Protein AF-A0AAW2AYD4-F1 (afdb_monomer_lite)

Secondary structure (DSSP, 8-state):
--TTGGGTTTTGGG--GGGEETTEEHHHHHHHHH-SSS-HHHHHHHHHHHHHTTHHHHHTTS-HHHHHHHHHHHHHHHHH---HHHHHHHHHHHHHHHHHS--HHHHHHHHHHHHHHHH-TTSPP--HHHHHHHHHHHHH-THHHHHHHHH-HHHHHHHHHHHHHS-HHHHHHHHHHHHHHHT-HHHHHHS-HHHHHHHHHHHHHHHHT--SHHHHHHTTT-----------

Structure (mmCIF, N/CA/C/O backbone):
data_AF-A0AAW2AYD4-F1
#
_entry.id   AF-A0AAW2AYD4-F1
#
loop_
_atom_site.group_PDB
_atom_site.id
_atom_site.type_symbol
_atom_site.label_atom_id
_atom_site.label_alt_id
_atom_site.label_comp_id
_atom_site.label_asym_id
_atom_site.label_entity_id
_atom_site.label_seq_id
_atom_site.pdbx_PDB_ins_code
_atom_site.Cartn_x
_atom_site.Cartn_y
_atom_site.Cartn_z
_atom_site.occupancy
_atom_site.B_iso_or_equiv
_atom_site.auth_seq_id
_atom_site.auth_comp_id
_atom_site.auth_asym_id
_atom_site.auth_atom_id
_atom_site.pdbx_PDB_model_num
ATOM 1 N N . MET A 1 1 ? 9.678 -14.940 -32.501 1.00 33.72 1 MET A N 1
ATOM 2 C CA . MET A 1 1 ? 8.843 -13.844 -31.973 1.00 33.72 1 MET A CA 1
ATOM 3 C C . MET A 1 1 ? 8.466 -14.230 -30.563 1.00 33.72 1 MET A C 1
ATOM 5 O O . MET A 1 1 ? 7.785 -15.235 -30.379 1.00 33.72 1 MET A O 1
ATOM 9 N N . SER A 1 2 ? 9.053 -13.563 -29.577 1.00 37.16 2 SER A N 1
ATOM 10 C CA . SER A 1 2 ? 8.813 -13.903 -28.176 1.00 37.16 2 SER A CA 1
ATOM 11 C C . SER A 1 2 ? 7.593 -13.120 -27.688 1.00 37.16 2 SER A C 1
ATOM 13 O O . SER A 1 2 ? 7.353 -12.009 -28.144 1.00 37.16 2 SER A O 1
ATOM 15 N N . SER A 1 3 ? 6.812 -13.673 -26.758 1.00 43.56 3 SER A N 1
ATOM 16 C CA . SER A 1 3 ? 5.633 -13.016 -26.154 1.00 43.56 3 SER A CA 1
ATOM 17 C C . SER A 1 3 ? 5.902 -11.602 -25.592 1.00 43.56 3 SER A C 1
ATOM 19 O O . SER A 1 3 ? 4.954 -10.891 -25.265 1.00 43.56 3 SER A O 1
ATOM 21 N N . SER A 1 4 ? 7.170 -11.223 -25.439 1.00 44.56 4 SER A N 1
ATOM 22 C CA . SER A 1 4 ? 7.662 -9.929 -24.964 1.00 44.56 4 SER A CA 1
ATOM 23 C C . SER A 1 4 ? 7.509 -8.807 -26.002 1.00 44.56 4 SER A C 1
ATOM 25 O O . SER A 1 4 ? 7.235 -7.674 -25.614 1.00 44.56 4 SER A O 1
ATOM 27 N N . ASP A 1 5 ? 7.617 -9.128 -27.297 1.00 45.91 5 ASP A N 1
ATOM 28 C CA . ASP A 1 5 ? 7.677 -8.135 -28.386 1.00 45.91 5 ASP A CA 1
ATOM 29 C C . ASP A 1 5 ? 6.333 -7.385 -28.535 1.00 45.91 5 ASP A C 1
ATOM 31 O O . ASP A 1 5 ? 6.279 -6.174 -28.726 1.00 45.91 5 ASP A O 1
ATOM 35 N N . VAL A 1 6 ? 5.219 -8.074 -28.269 1.00 49.78 6 VAL A N 1
ATOM 36 C CA . VAL A 1 6 ? 3.842 -7.568 -28.452 1.00 49.78 6 VAL A CA 1
ATOM 37 C C . VAL A 1 6 ? 3.45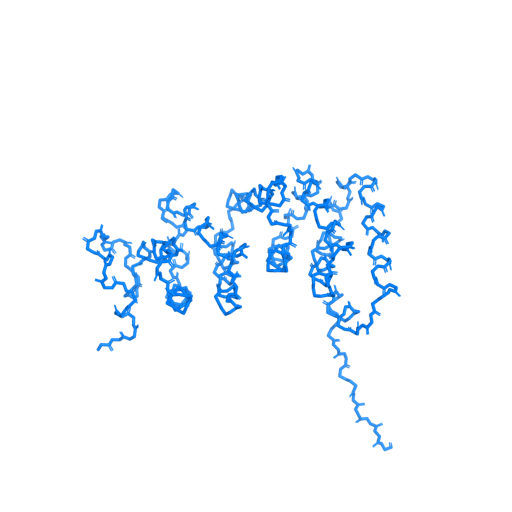0 -6.469 -27.446 1.00 49.78 6 VAL A C 1
ATOM 39 O O . VAL A 1 6 ? 2.443 -5.776 -27.616 1.00 49.78 6 VAL A O 1
ATOM 42 N N . ILE A 1 7 ? 4.207 -6.289 -26.360 1.00 53.88 7 ILE A N 1
ATOM 43 C CA . ILE A 1 7 ? 3.789 -5.399 -25.268 1.00 53.88 7 ILE A CA 1
ATOM 44 C C . ILE A 1 7 ? 4.140 -3.929 -25.572 1.00 53.88 7 ILE A C 1
ATOM 46 O O . ILE A 1 7 ? 3.354 -3.055 -25.209 1.00 53.88 7 ILE A O 1
ATOM 50 N N . CYS A 1 8 ? 5.229 -3.630 -26.293 1.00 52.06 8 CYS A N 1
ATOM 51 C CA . CYS A 1 8 ? 5.760 -2.256 -26.406 1.00 52.06 8 CYS A CA 1
ATOM 52 C C . CYS A 1 8 ? 5.940 -1.708 -27.839 1.00 52.06 8 CYS A C 1
ATOM 54 O O . CYS A 1 8 ? 6.474 -0.612 -27.989 1.00 52.06 8 CYS A O 1
ATOM 56 N N . GLU A 1 9 ? 5.476 -2.402 -28.882 1.00 51.94 9 GLU A N 1
ATOM 57 C CA . GLU A 1 9 ? 5.770 -2.053 -30.290 1.00 51.94 9 GLU A CA 1
ATOM 58 C C . GLU A 1 9 ? 5.312 -0.651 -30.756 1.00 51.94 9 GLU A C 1
ATOM 60 O O . GLU A 1 9 ? 5.867 -0.146 -31.720 1.00 51.94 9 GLU A O 1
ATOM 65 N N . MET A 1 10 ? 4.357 0.019 -30.089 1.00 48.88 10 MET A N 1
ATOM 66 C CA . MET A 1 10 ? 3.875 1.357 -30.509 1.00 48.88 10 MET A CA 1
ATOM 67 C C . MET A 1 10 ? 4.379 2.542 -29.665 1.00 48.88 10 MET A C 1
ATOM 69 O O . MET A 1 10 ? 3.960 3.671 -29.904 1.00 48.88 10 MET A O 1
ATOM 73 N N . ILE A 1 11 ? 5.209 2.310 -28.642 1.00 56.94 11 ILE A N 1
ATOM 74 C CA . ILE A 1 11 ? 5.661 3.367 -27.705 1.00 56.94 11 ILE A CA 1
ATOM 75 C C . ILE A 1 11 ? 7.195 3.516 -27.719 1.00 56.94 11 ILE A C 1
ATOM 77 O O . ILE A 1 11 ? 7.742 4.532 -27.294 1.00 56.94 11 ILE A O 1
ATOM 81 N N . HIS A 1 12 ? 7.906 2.520 -28.248 1.00 66.88 12 HIS A N 1
ATOM 82 C CA . HIS A 1 12 ? 9.350 2.401 -28.083 1.00 66.88 12 HIS A CA 1
ATOM 83 C C . HIS A 1 12 ? 10.185 3.423 -28.876 1.00 66.88 12 HIS A C 1
ATOM 85 O O . HIS A 1 12 ? 11.325 3.684 -28.498 1.00 66.88 12 HIS A O 1
ATOM 91 N N . ASP A 1 13 ? 9.624 4.062 -29.906 1.00 59.78 13 ASP A N 1
ATOM 92 C CA . ASP A 1 13 ? 10.373 4.920 -30.842 1.00 59.78 13 ASP A CA 1
ATOM 93 C C . ASP A 1 13 ? 11.048 6.144 -30.186 1.00 59.78 13 ASP A C 1
ATOM 95 O O . ASP A 1 13 ? 11.981 6.717 -30.747 1.00 59.78 13 ASP A O 1
ATOM 99 N N . GLY A 1 14 ? 10.615 6.542 -28.983 1.00 65.12 14 GLY A N 1
ATOM 100 C CA . GLY A 1 14 ? 11.187 7.665 -28.229 1.00 65.12 14 GLY A CA 1
ATOM 101 C C . GLY A 1 14 ? 12.117 7.279 -27.072 1.00 65.12 14 GLY A C 1
ATOM 102 O O . GLY A 1 14 ? 12.682 8.161 -26.415 1.00 65.12 14 GLY A O 1
ATOM 103 N N . HIS A 1 15 ? 12.270 5.990 -26.757 1.00 74.25 15 HIS A N 1
ATOM 104 C CA . HIS A 1 15 ? 12.967 5.545 -25.547 1.00 74.25 15 HIS A CA 1
ATOM 105 C C . HIS A 1 15 ? 14.306 4.886 -25.888 1.00 74.25 15 HIS A C 1
ATOM 107 O O . HIS A 1 15 ? 14.360 3.801 -26.446 1.00 74.25 15 HIS A O 1
ATOM 113 N N . GLY A 1 16 ? 15.414 5.526 -25.503 1.00 67.69 16 GLY A N 1
ATOM 114 C CA . GLY A 1 16 ? 16.757 4.985 -25.747 1.00 67.69 16 GLY A CA 1
ATOM 115 C C . GLY A 1 16 ? 17.079 3.661 -25.016 1.00 67.69 16 GLY A C 1
ATOM 116 O O . GLY A 1 16 ? 16.416 3.301 -24.040 1.00 67.69 16 GLY A O 1
ATOM 117 N N . PRO A 1 17 ? 18.179 2.981 -25.391 1.00 71.94 17 PRO A N 1
ATOM 118 C CA . PRO A 1 17 ? 18.546 1.641 -24.901 1.00 71.94 17 PRO A CA 1
ATOM 119 C C . PRO A 1 17 ? 18.817 1.564 -23.391 1.00 71.94 17 PRO A C 1
ATOM 121 O O . PRO A 1 17 ? 18.765 0.491 -22.797 1.00 71.94 17 PRO A O 1
ATOM 124 N N . ARG A 1 18 ? 19.045 2.706 -22.723 1.00 70.12 18 ARG A N 1
ATOM 125 C CA . ARG A 1 18 ? 19.143 2.774 -21.252 1.00 70.12 18 ARG A CA 1
ATOM 126 C C . ARG A 1 18 ? 17.884 2.262 -20.536 1.00 70.12 18 ARG A C 1
ATOM 128 O O . ARG A 1 18 ? 17.969 1.894 -19.371 1.00 70.12 18 ARG A O 1
ATOM 135 N N . TRP A 1 19 ? 16.745 2.243 -21.230 1.00 70.00 19 TRP A N 1
ATOM 136 C CA . TRP A 1 19 ? 15.441 1.836 -20.704 1.00 70.00 19 TRP A CA 1
ATOM 137 C C . TRP A 1 19 ? 15.083 0.379 -20.994 1.00 70.00 19 TRP A C 1
ATOM 139 O O . TRP A 1 19 ? 14.047 -0.088 -20.519 1.00 70.00 19 TRP A O 1
ATOM 149 N N . GLU A 1 20 ? 15.902 -0.320 -21.779 1.00 75.19 20 GLU A N 1
ATOM 150 C CA . GLU A 1 20 ? 15.651 -1.697 -22.177 1.00 75.19 20 GLU A CA 1
ATOM 151 C C . GLU A 1 20 ? 16.317 -2.678 -21.202 1.00 75.19 20 GLU A C 1
ATOM 153 O O . GLU A 1 20 ? 17.513 -2.587 -20.888 1.00 75.19 20 GLU A O 1
ATOM 158 N N . ARG A 1 21 ? 15.527 -3.630 -20.697 1.00 71.75 21 ARG A N 1
ATOM 159 C CA . ARG A 1 21 ? 15.988 -4.716 -19.826 1.00 71.75 21 ARG A CA 1
ATOM 160 C C . ARG A 1 21 ? 15.273 -6.005 -20.184 1.00 71.75 21 ARG A C 1
ATOM 162 O O . ARG A 1 21 ? 14.050 -6.073 -20.124 1.00 71.75 21 ARG A O 1
ATOM 169 N N . GLY A 1 22 ? 16.040 -7.027 -20.560 1.00 69.88 22 GLY A N 1
ATOM 170 C CA . GLY A 1 22 ? 15.482 -8.334 -20.915 1.00 69.88 22 GLY A CA 1
ATOM 171 C C . GLY A 1 22 ? 14.398 -8.259 -21.999 1.00 69.88 22 GLY A C 1
ATOM 172 O O . GLY A 1 22 ? 13.422 -9.002 -21.916 1.00 69.88 22 GLY A O 1
ATOM 173 N N . GLY A 1 23 ? 14.545 -7.333 -22.959 1.00 74.00 23 GLY A N 1
ATOM 174 C CA . GLY A 1 23 ? 13.580 -7.085 -24.036 1.00 74.00 23 GLY A CA 1
ATOM 175 C C . GLY A 1 23 ? 12.347 -6.267 -23.632 1.00 74.00 23 GLY A C 1
ATOM 176 O O . GLY A 1 23 ? 11.347 -6.288 -24.342 1.00 74.00 23 GLY A O 1
ATOM 177 N N . ILE A 1 24 ? 12.368 -5.585 -22.480 1.00 77.62 24 ILE A N 1
ATOM 178 C CA . ILE A 1 24 ? 11.256 -4.751 -22.001 1.00 77.62 24 ILE A CA 1
ATOM 179 C C . ILE A 1 24 ? 11.734 -3.316 -21.832 1.00 77.62 24 ILE A C 1
ATOM 181 O O . ILE A 1 24 ? 12.702 -3.054 -21.115 1.00 77.62 24 ILE A O 1
ATOM 185 N N . CYS A 1 25 ? 11.010 -2.381 -22.444 1.00 81.38 25 CYS A N 1
ATOM 186 C CA . CYS A 1 25 ? 11.206 -0.962 -22.208 1.00 81.38 25 CYS A CA 1
ATOM 187 C C . CYS A 1 25 ? 10.387 -0.512 -20.996 1.00 81.38 25 CYS A C 1
ATOM 189 O O . CYS A 1 25 ? 9.159 -0.437 -21.039 1.00 81.38 25 CYS A O 1
ATOM 191 N N . VAL A 1 26 ? 11.074 -0.179 -19.908 1.00 76.94 26 VAL A N 1
ATOM 192 C CA . VAL A 1 26 ? 10.436 0.242 -18.656 1.00 76.94 26 VAL A CA 1
ATOM 193 C C . VAL A 1 26 ? 9.592 1.507 -18.841 1.00 76.94 26 VAL A C 1
ATOM 195 O O . VAL A 1 26 ? 8.482 1.581 -18.324 1.00 76.94 26 VAL A O 1
ATOM 198 N N . ALA A 1 27 ? 10.078 2.480 -19.614 1.00 78.50 27 ALA A N 1
ATOM 199 C CA . ALA A 1 27 ? 9.357 3.725 -19.878 1.00 78.50 27 ALA A CA 1
ATOM 200 C C . ALA A 1 27 ? 8.040 3.486 -20.643 1.00 78.50 27 ALA A C 1
ATOM 202 O O . ALA A 1 27 ? 7.018 4.064 -20.279 1.00 78.50 27 ALA A O 1
ATOM 203 N N . CYS A 1 28 ? 8.025 2.554 -21.604 1.00 82.25 28 CYS A N 1
ATOM 204 C CA . CYS A 1 28 ? 6.792 2.120 -22.266 1.00 82.25 28 CYS A CA 1
ATOM 205 C C . CYS A 1 28 ? 5.779 1.544 -21.267 1.00 82.25 28 CYS A C 1
ATOM 207 O O . CYS A 1 28 ? 4.585 1.802 -21.393 1.00 82.25 28 CYS A O 1
ATOM 209 N N . VAL A 1 29 ? 6.237 0.782 -20.265 1.00 84.31 29 VAL A N 1
ATOM 210 C CA . VAL A 1 29 ? 5.350 0.243 -19.222 1.00 84.31 29 VAL A CA 1
ATOM 211 C C . VAL A 1 29 ? 4.762 1.367 -18.372 1.00 84.31 29 VAL A C 1
ATOM 213 O O . VAL A 1 29 ? 3.560 1.349 -18.119 1.00 84.31 29 VAL A O 1
ATOM 216 N N . VAL A 1 30 ? 5.564 2.364 -17.977 1.00 80.81 30 VAL A N 1
ATOM 217 C CA . VAL A 1 30 ? 5.068 3.534 -17.228 1.00 80.81 30 VAL A CA 1
ATOM 218 C C . VAL A 1 30 ? 3.961 4.249 -18.005 1.00 80.81 30 VAL A C 1
ATOM 220 O O . VAL A 1 30 ? 2.857 4.416 -17.491 1.00 80.81 30 VAL A O 1
ATOM 223 N N . GLU A 1 31 ? 4.223 4.599 -19.263 1.00 85.06 31 GLU A N 1
ATOM 224 C CA . GLU A 1 31 ? 3.263 5.311 -20.115 1.00 85.06 31 GLU A CA 1
ATOM 225 C C . GLU A 1 31 ? 2.011 4.466 -20.400 1.00 85.06 31 GLU A C 1
ATOM 227 O O . GLU A 1 31 ? 0.885 4.968 -20.390 1.00 85.06 31 GLU A O 1
ATOM 232 N N . MET A 1 32 ? 2.178 3.153 -20.581 1.00 87.38 32 MET A N 1
ATOM 233 C CA . MET A 1 32 ? 1.069 2.216 -20.747 1.00 87.38 32 MET A CA 1
ATOM 234 C C . MET A 1 32 ? 0.139 2.193 -19.529 1.00 87.38 32 MET A C 1
ATOM 236 O O . MET A 1 32 ? -1.078 2.077 -19.696 1.00 87.38 32 MET A O 1
ATOM 240 N N . MET A 1 33 ? 0.677 2.289 -18.309 1.00 87.75 33 MET A N 1
ATOM 241 C CA . MET A 1 33 ? -0.140 2.262 -17.093 1.00 87.75 33 MET A CA 1
ATOM 242 C C . MET A 1 33 ? -1.104 3.453 -17.015 1.00 87.75 33 MET A C 1
ATOM 244 O O . MET A 1 33 ? -2.227 3.284 -16.529 1.00 87.75 33 MET A O 1
ATOM 248 N N . ASP A 1 34 ? -0.719 4.612 -17.553 1.00 84.88 34 ASP A N 1
ATOM 249 C CA . ASP A 1 34 ? -1.530 5.837 -17.544 1.00 84.88 34 ASP A CA 1
ATOM 250 C C . ASP A 1 34 ? -2.591 5.896 -18.644 1.00 84.88 34 ASP A C 1
ATOM 252 O O . ASP A 1 34 ? -3.588 6.607 -18.513 1.00 84.88 34 ASP A O 1
ATOM 256 N N . ARG A 1 35 ? -2.434 5.105 -19.704 1.00 86.56 35 ARG A N 1
ATOM 257 C CA . ARG A 1 35 ? -3.374 5.077 -20.826 1.00 86.56 35 ARG A CA 1
ATOM 258 C C . ARG A 1 35 ? -4.699 4.414 -20.459 1.00 86.56 35 ARG A C 1
ATOM 260 O O . ARG A 1 35 ? -4.731 3.280 -19.976 1.00 86.56 35 ARG A O 1
ATOM 267 N N . SER A 1 36 ? -5.809 5.102 -20.712 1.00 85.38 36 SER A N 1
ATOM 268 C CA . SER A 1 36 ? -7.164 4.581 -20.477 1.00 85.38 36 SER A CA 1
ATOM 269 C C . SER A 1 36 ? -7.618 3.586 -21.546 1.00 85.38 36 SER A C 1
ATOM 271 O O . SER A 1 36 ? -8.454 2.733 -21.268 1.00 85.38 36 SER A O 1
ATOM 273 N N . ASP A 1 37 ? -7.044 3.659 -22.746 1.00 87.19 37 ASP A N 1
ATOM 274 C CA . ASP A 1 37 ? -7.366 2.796 -23.884 1.00 87.19 37 ASP A CA 1
ATOM 275 C C . ASP A 1 37 ? -6.641 1.438 -23.844 1.00 87.19 37 ASP A C 1
ATOM 277 O O . ASP A 1 37 ? -6.941 0.536 -24.627 1.00 87.19 37 ASP A O 1
ATOM 281 N N . VAL A 1 38 ? -5.707 1.254 -22.906 1.00 88.75 38 VAL A N 1
ATOM 282 C CA . VAL A 1 38 ? -5.015 -0.022 -22.705 1.00 88.75 38 VAL A CA 1
ATOM 283 C C . VAL A 1 38 ? -5.787 -0.896 -21.720 1.00 88.75 38 VAL A C 1
ATOM 285 O O . VAL A 1 38 ? -6.039 -0.513 -20.577 1.00 88.75 38 VAL A O 1
ATOM 288 N N . SER A 1 39 ? -6.099 -2.121 -22.147 1.00 90.12 39 SER A N 1
ATOM 289 C CA . SER A 1 39 ? -6.824 -3.098 -21.334 1.00 90.12 39 SER A CA 1
ATOM 290 C C . SER A 1 39 ? -6.053 -3.540 -20.082 1.00 90.12 39 SER A C 1
ATOM 292 O O . SER A 1 39 ? -4.821 -3.618 -20.072 1.00 90.12 39 SER A O 1
ATOM 294 N N . ALA A 1 40 ? -6.793 -3.917 -19.033 1.00 90.31 40 ALA A N 1
ATOM 295 C CA . ALA A 1 40 ? -6.220 -4.420 -17.782 1.00 90.31 40 ALA A CA 1
ATOM 296 C C . ALA A 1 40 ? -5.312 -5.646 -17.995 1.00 90.31 40 ALA A C 1
ATOM 298 O O . ALA A 1 40 ? -4.254 -5.745 -17.379 1.00 90.31 40 ALA A O 1
ATOM 299 N N . VAL A 1 41 ? -5.671 -6.526 -18.938 1.00 90.25 41 VAL A N 1
ATOM 300 C CA . VAL A 1 41 ? -4.879 -7.710 -19.311 1.00 90.25 41 VAL A CA 1
ATOM 301 C C . VAL A 1 41 ? -3.489 -7.318 -19.817 1.00 90.25 41 VAL A C 1
ATOM 303 O O . VAL A 1 41 ? -2.494 -7.908 -19.397 1.00 90.25 41 VAL A O 1
ATOM 306 N N . ARG A 1 42 ? -3.399 -6.299 -20.683 1.00 90.00 42 ARG A N 1
ATOM 307 C CA . ARG A 1 42 ? -2.115 -5.818 -21.219 1.00 90.00 42 ARG A CA 1
ATOM 308 C C . ARG A 1 42 ? -1.271 -5.151 -20.140 1.00 90.00 42 ARG A C 1
ATOM 310 O O . ARG A 1 42 ? -0.090 -5.467 -20.028 1.00 90.00 42 ARG A O 1
ATOM 317 N N . LYS A 1 43 ? -1.886 -4.308 -19.303 1.00 92.00 43 LYS A N 1
ATOM 318 C CA . LYS A 1 43 ? -1.214 -3.690 -18.147 1.00 92.00 43 LYS A CA 1
ATOM 319 C C . LYS A 1 43 ? -0.654 -4.751 -17.201 1.00 92.00 43 LYS A C 1
ATOM 321 O O . LYS A 1 43 ? 0.515 -4.702 -16.837 1.00 92.00 43 LYS A O 1
ATOM 326 N N . ARG A 1 44 ? -1.451 -5.772 -16.876 1.00 92.62 44 ARG A N 1
ATOM 327 C CA . ARG A 1 44 ? -1.020 -6.893 -16.035 1.00 92.62 44 ARG A CA 1
ATOM 328 C C . ARG A 1 44 ? 0.151 -7.641 -16.661 1.00 92.62 44 ARG A C 1
ATOM 330 O O . ARG A 1 44 ? 1.132 -7.892 -15.970 1.00 92.62 44 ARG A O 1
ATOM 337 N N . ALA A 1 45 ? 0.068 -7.985 -17.946 1.00 89.62 45 ALA A N 1
ATOM 338 C CA . ALA A 1 45 ? 1.151 -8.672 -18.648 1.00 89.62 45 ALA A CA 1
ATOM 339 C C . ALA A 1 45 ? 2.458 -7.862 -18.608 1.00 89.62 45 ALA A C 1
ATOM 341 O O . ALA A 1 45 ? 3.515 -8.430 -18.342 1.00 89.62 45 ALA A O 1
ATOM 342 N N . ALA A 1 46 ? 2.380 -6.540 -18.784 1.00 89.12 46 ALA A N 1
ATOM 343 C CA . ALA A 1 46 ? 3.529 -5.649 -18.664 1.00 89.12 46 ALA A CA 1
ATOM 344 C C . ALA A 1 46 ? 4.129 -5.661 -17.246 1.00 89.12 46 ALA A C 1
ATOM 346 O O . ALA A 1 46 ? 5.341 -5.803 -17.096 1.00 89.12 46 ALA A O 1
ATOM 347 N N . LEU A 1 47 ? 3.298 -5.597 -16.200 1.00 90.81 47 LEU A N 1
ATOM 348 C CA . LEU A 1 47 ? 3.763 -5.665 -14.810 1.00 90.81 47 LEU A CA 1
ATOM 349 C C . LEU A 1 47 ? 4.389 -7.026 -14.453 1.00 90.81 47 LEU A C 1
ATOM 351 O O . LEU A 1 47 ? 5.434 -7.064 -13.804 1.00 90.81 47 LEU A O 1
ATOM 355 N N . VAL A 1 48 ? 3.807 -8.139 -14.917 1.00 90.00 48 VAL A N 1
ATOM 356 C CA . VAL A 1 48 ? 4.406 -9.484 -14.786 1.00 90.00 48 VAL A CA 1
ATOM 357 C C . VAL A 1 48 ? 5.781 -9.515 -15.449 1.00 90.00 48 VAL A C 1
ATOM 359 O O . VAL A 1 48 ? 6.737 -10.055 -14.892 1.00 90.00 48 VAL A O 1
ATOM 362 N N . ALA A 1 49 ? 5.893 -8.926 -16.638 1.00 85.81 49 ALA A N 1
ATOM 363 C CA . ALA A 1 49 ? 7.136 -8.890 -17.389 1.00 85.81 49 ALA A CA 1
ATOM 364 C C . ALA A 1 49 ? 8.215 -8.082 -16.640 1.00 85.81 49 ALA A C 1
ATOM 366 O O . ALA A 1 49 ? 9.338 -8.568 -16.503 1.00 85.81 49 ALA A O 1
ATOM 367 N N . VAL A 1 50 ? 7.857 -6.921 -16.071 1.00 84.38 50 VAL A N 1
ATOM 368 C CA . VAL A 1 50 ? 8.740 -6.096 -15.221 1.00 84.38 50 VAL A CA 1
ATOM 369 C C . VAL A 1 50 ? 9.263 -6.878 -14.013 1.00 84.38 50 VAL A C 1
ATOM 371 O O . VAL A 1 50 ? 10.462 -6.828 -13.729 1.00 84.38 50 VAL A O 1
ATOM 374 N N . MET A 1 51 ? 8.394 -7.637 -13.336 1.00 85.31 51 MET A N 1
ATOM 375 C CA . MET A 1 51 ? 8.798 -8.511 -12.228 1.00 85.31 51 MET A CA 1
ATOM 376 C C . MET A 1 51 ? 9.758 -9.613 -12.692 1.00 85.31 51 MET A C 1
ATOM 378 O O . MET A 1 51 ? 10.770 -9.863 -12.041 1.00 85.31 51 MET A O 1
ATOM 382 N N . ARG A 1 52 ? 9.475 -10.256 -13.834 1.00 82.31 52 ARG A N 1
ATOM 383 C CA . ARG A 1 52 ? 10.247 -11.404 -14.340 1.00 82.31 52 ARG A CA 1
ATOM 384 C C . ARG A 1 52 ? 11.696 -11.056 -14.666 1.00 82.31 52 ARG A C 1
ATOM 386 O O . ARG A 1 52 ? 12.581 -11.869 -14.425 1.00 82.31 52 ARG A O 1
ATOM 393 N N . VAL A 1 53 ? 11.941 -9.881 -15.241 1.00 75.81 53 VAL A N 1
ATOM 394 C CA . VAL A 1 53 ? 13.299 -9.461 -15.634 1.00 75.81 53 VAL A CA 1
ATOM 395 C C . VAL A 1 53 ? 14.029 -8.693 -14.527 1.00 75.81 53 VAL A C 1
ATOM 397 O O . VAL A 1 53 ? 15.053 -8.072 -14.798 1.00 75.81 53 VAL A O 1
ATOM 400 N N . ALA A 1 54 ? 13.491 -8.688 -13.299 1.00 72.62 54 ALA A N 1
ATOM 401 C CA . ALA A 1 54 ? 13.996 -7.902 -12.171 1.00 72.62 54 ALA A CA 1
ATOM 402 C C . ALA A 1 54 ? 14.192 -6.402 -12.496 1.00 72.62 54 ALA A C 1
ATOM 404 O O . ALA A 1 54 ? 14.981 -5.709 -11.852 1.00 72.62 54 ALA A O 1
ATOM 405 N N . ALA A 1 55 ? 13.438 -5.866 -13.468 1.00 71.12 55 ALA A N 1
ATOM 406 C CA . ALA A 1 55 ? 13.515 -4.455 -13.865 1.00 71.12 55 ALA A CA 1
ATOM 407 C C . ALA A 1 55 ? 12.927 -3.510 -12.805 1.00 71.12 55 ALA A C 1
ATOM 409 O O . ALA A 1 55 ? 13.109 -2.298 -12.890 1.00 71.12 55 ALA A O 1
ATOM 410 N N . VAL A 1 56 ? 12.261 -4.056 -11.784 1.00 73.56 56 VAL A N 1
ATOM 411 C CA . VAL A 1 56 ? 11.771 -3.316 -10.613 1.00 73.56 56 VAL A CA 1
ATOM 412 C C . VAL A 1 56 ? 12.898 -2.559 -9.912 1.00 73.56 56 VAL A C 1
ATOM 414 O O . VAL A 1 56 ? 12.719 -1.410 -9.519 1.00 73.56 56 VAL A O 1
ATOM 417 N N . ARG A 1 57 ? 14.083 -3.164 -9.800 1.00 72.12 57 ARG A N 1
ATOM 418 C CA . ARG A 1 57 ? 15.242 -2.511 -9.191 1.00 72.12 57 ARG A CA 1
ATOM 419 C C . ARG A 1 57 ? 15.759 -1.356 -10.048 1.00 72.12 57 ARG A C 1
ATOM 421 O O . ARG A 1 57 ? 16.063 -0.291 -9.532 1.00 72.12 57 ARG A O 1
ATOM 428 N N . GLU A 1 58 ? 15.797 -1.534 -11.361 1.00 69.06 58 GLU A N 1
ATOM 429 C CA . GLU A 1 58 ? 16.257 -0.503 -12.299 1.00 69.06 58 GLU A CA 1
ATOM 430 C C . GLU A 1 58 ? 15.286 0.686 -12.365 1.00 69.06 58 GLU A C 1
ATOM 432 O O . GLU A 1 58 ? 15.722 1.834 -12.441 1.00 69.06 58 GLU A O 1
ATOM 437 N N . LEU A 1 59 ? 13.977 0.440 -12.227 1.00 69.38 59 LEU A N 1
ATOM 438 C CA . LEU A 1 59 ? 12.950 1.471 -12.016 1.00 69.38 59 LEU A CA 1
ATOM 439 C C . LEU A 1 59 ? 13.276 2.392 -10.827 1.00 69.38 59 LEU A C 1
ATOM 441 O O . LEU A 1 59 ? 12.987 3.589 -10.863 1.00 69.38 59 LEU A O 1
ATOM 445 N N . LEU A 1 60 ? 13.923 1.851 -9.791 1.00 65.12 60 LEU A N 1
ATOM 446 C CA . LEU A 1 60 ? 14.376 2.598 -8.614 1.00 65.12 60 LEU A CA 1
ATOM 447 C C . LEU A 1 60 ? 15.686 3.363 -8.848 1.00 65.12 60 LEU A C 1
ATOM 449 O O . LEU A 1 60 ? 16.039 4.193 -8.019 1.00 65.12 60 LEU A O 1
ATOM 453 N N . TYR A 1 61 ? 16.390 3.135 -9.956 1.00 68.00 61 TYR A N 1
ATOM 454 C CA . TYR A 1 61 ? 17.565 3.915 -10.371 1.00 68.00 61 TYR A CA 1
ATOM 455 C C . TYR A 1 61 ? 17.267 4.877 -11.526 1.00 68.00 61 TYR A C 1
ATOM 457 O O . TYR A 1 61 ? 18.129 5.653 -11.932 1.00 68.00 61 TYR A O 1
ATOM 465 N N . CYS A 1 62 ? 16.032 4.868 -12.029 1.00 70.88 62 CYS A N 1
ATOM 466 C CA . CYS A 1 62 ? 15.559 5.844 -12.999 1.00 70.88 62 CYS A CA 1
ATOM 467 C C . CYS A 1 62 ? 15.495 7.256 -12.392 1.00 70.88 62 CYS A C 1
ATOM 469 O O . CYS A 1 62 ? 15.453 7.426 -11.165 1.00 70.88 62 CYS A O 1
ATOM 471 N N . GLU A 1 63 ? 15.441 8.254 -13.283 1.00 76.06 63 GLU A N 1
ATOM 472 C CA . GLU A 1 63 ? 15.174 9.660 -12.956 1.00 76.06 63 GLU A CA 1
ATOM 473 C C . GLU A 1 63 ? 13.988 9.763 -11.979 1.00 76.06 63 GLU A C 1
ATOM 475 O O . GLU A 1 63 ? 12.964 9.093 -12.153 1.00 76.06 63 GLU A O 1
ATOM 480 N N . GLU A 1 64 ? 14.148 10.577 -10.933 1.00 81.00 64 GLU A N 1
ATOM 481 C CA . GLU A 1 64 ? 13.216 10.662 -9.801 1.00 81.00 64 GLU A CA 1
ATOM 482 C C . GLU A 1 64 ? 11.773 10.927 -10.248 1.00 81.00 64 GLU A C 1
ATOM 484 O O . GLU A 1 64 ? 10.859 10.224 -9.820 1.00 81.00 64 GLU A O 1
ATOM 489 N N . GLU A 1 65 ? 11.580 11.850 -11.192 1.00 81.81 65 GLU A N 1
ATOM 490 C CA . GLU A 1 65 ? 10.273 12.188 -11.762 1.00 81.81 65 GLU A CA 1
ATOM 491 C C . GLU A 1 65 ? 9.570 10.968 -12.375 1.00 81.81 65 GLU A C 1
ATOM 493 O O . GLU A 1 65 ? 8.396 10.715 -12.115 1.00 81.81 65 GLU A O 1
ATOM 498 N N . ARG A 1 66 ? 10.294 10.140 -13.136 1.00 77.50 66 ARG A N 1
ATOM 499 C CA . ARG A 1 66 ? 9.721 8.945 -13.776 1.00 77.50 66 ARG A CA 1
ATOM 500 C C . ARG A 1 66 ? 9.366 7.871 -12.758 1.00 77.50 66 ARG A C 1
ATOM 502 O O . ARG A 1 66 ? 8.352 7.193 -12.914 1.00 77.50 66 ARG A O 1
ATOM 509 N N . ARG A 1 67 ? 10.181 7.727 -11.711 1.00 83.38 67 ARG A N 1
ATOM 510 C CA . ARG A 1 67 ? 9.896 6.817 -10.597 1.00 83.38 67 ARG A CA 1
ATOM 511 C C . ARG A 1 67 ? 8.635 7.253 -9.859 1.00 83.38 67 ARG A C 1
ATOM 513 O O . ARG A 1 67 ? 7.753 6.431 -9.634 1.00 83.38 67 ARG A O 1
ATOM 520 N N . ILE A 1 68 ? 8.531 8.540 -9.533 1.00 86.06 68 ILE A N 1
ATOM 521 C CA . ILE A 1 68 ? 7.350 9.138 -8.900 1.00 86.06 68 ILE A CA 1
ATOM 522 C C . ILE A 1 68 ? 6.113 8.933 -9.775 1.00 86.06 68 ILE A C 1
ATOM 524 O O . ILE A 1 68 ? 5.082 8.483 -9.269 1.00 86.06 68 ILE A O 1
ATOM 528 N N . ASN A 1 69 ? 6.218 9.192 -11.081 1.00 86.06 69 ASN A N 1
ATOM 529 C CA . ASN A 1 69 ? 5.119 9.006 -12.024 1.00 86.06 69 ASN A CA 1
ATOM 530 C C . ASN A 1 69 ? 4.669 7.547 -12.056 1.00 86.06 69 ASN A C 1
ATOM 532 O O . ASN A 1 69 ? 3.494 7.279 -11.833 1.00 86.06 69 ASN A O 1
ATOM 536 N N . PHE A 1 70 ? 5.594 6.595 -12.202 1.00 87.00 70 PHE A N 1
ATOM 537 C CA . PHE A 1 70 ? 5.252 5.174 -12.224 1.00 87.00 70 PHE A CA 1
ATOM 538 C C . PHE A 1 70 ? 4.540 4.714 -10.950 1.00 87.00 70 PHE A C 1
ATOM 540 O O . PHE A 1 70 ? 3.512 4.041 -11.011 1.00 87.00 70 PHE A O 1
ATOM 547 N N . ILE A 1 71 ? 5.051 5.113 -9.786 1.00 90.19 71 ILE A N 1
ATOM 548 C CA . ILE A 1 71 ? 4.453 4.754 -8.497 1.00 90.19 71 ILE A CA 1
ATOM 549 C C . ILE A 1 71 ? 3.080 5.401 -8.346 1.00 90.19 71 ILE A C 1
ATOM 551 O O . ILE A 1 71 ? 2.144 4.745 -7.897 1.00 90.19 71 ILE A O 1
ATOM 555 N N . SER A 1 72 ? 2.923 6.644 -8.798 1.00 91.31 72 SER A N 1
ATOM 556 C CA . SER A 1 72 ? 1.623 7.316 -8.844 1.00 91.31 72 SER A CA 1
ATOM 557 C C . SER A 1 72 ? 0.635 6.572 -9.747 1.00 91.31 72 SER A C 1
ATOM 559 O O . SER A 1 72 ? -0.528 6.414 -9.377 1.00 91.31 72 SER A O 1
ATOM 561 N N . SER A 1 73 ? 1.076 6.052 -10.895 1.00 90.75 73 SER A N 1
ATOM 562 C CA . SER A 1 73 ? 0.247 5.259 -11.812 1.00 90.75 73 SER A CA 1
ATOM 563 C C . SER A 1 73 ? -0.177 3.920 -11.214 1.00 90.75 73 SER A C 1
ATOM 565 O O . SER A 1 73 ? -1.340 3.519 -11.335 1.00 90.75 73 SER A O 1
ATOM 567 N N . LEU A 1 74 ? 0.740 3.242 -10.523 1.00 92.81 74 LEU A N 1
ATOM 568 C CA . LEU A 1 74 ? 0.446 2.014 -9.786 1.00 92.81 74 LEU A CA 1
ATOM 569 C C . LEU A 1 74 ? -0.540 2.277 -8.645 1.00 92.81 74 LEU A C 1
ATOM 571 O O . LEU A 1 74 ? -1.529 1.562 -8.524 1.00 92.81 74 LEU A O 1
ATOM 575 N N . LEU A 1 75 ? -0.340 3.331 -7.853 1.00 92.44 75 LEU A N 1
ATOM 576 C CA . LEU A 1 75 ? -1.259 3.700 -6.773 1.00 92.44 75 LEU A CA 1
ATOM 577 C C . LEU A 1 75 ? -2.634 4.112 -7.312 1.00 92.44 75 LEU A C 1
ATOM 579 O O . LEU A 1 75 ? -3.660 3.701 -6.778 1.00 92.44 75 LEU A O 1
ATOM 583 N N . ARG A 1 76 ? -2.692 4.834 -8.434 1.00 90.81 76 ARG A N 1
ATOM 584 C CA . ARG A 1 76 ? -3.959 5.135 -9.114 1.00 90.81 76 ARG A CA 1
ATOM 585 C C . ARG A 1 76 ? -4.671 3.867 -9.576 1.00 90.81 76 ARG A C 1
ATOM 587 O O . ARG A 1 76 ? -5.891 3.785 -9.469 1.00 90.81 76 ARG A O 1
ATOM 594 N N . THR A 1 77 ? -3.918 2.882 -10.062 1.00 91.06 77 THR A N 1
ATOM 595 C CA . THR A 1 77 ? -4.453 1.561 -10.417 1.00 91.06 77 THR A CA 1
ATOM 596 C C . THR A 1 77 ? -4.966 0.842 -9.169 1.00 91.06 77 THR A C 1
ATOM 598 O O . THR A 1 77 ? -6.101 0.385 -9.169 1.00 91.06 77 THR A O 1
ATOM 601 N N . LEU A 1 78 ? -4.201 0.831 -8.074 1.00 91.56 78 LEU A N 1
ATOM 602 C CA . LEU A 1 78 ? -4.602 0.257 -6.786 1.00 91.56 78 LEU A CA 1
ATOM 603 C C . LEU A 1 78 ? -5.925 0.843 -6.267 1.00 91.56 78 LEU A C 1
ATOM 605 O O . LEU A 1 78 ? -6.760 0.111 -5.732 1.00 91.56 78 LEU A O 1
ATOM 609 N N . PHE A 1 79 ? -6.111 2.156 -6.419 1.00 88.88 79 PHE A N 1
ATOM 610 C CA . PHE A 1 79 ? -7.286 2.862 -5.915 1.00 88.88 79 PHE A CA 1
ATOM 611 C C . PHE A 1 79 ? -8.517 2.764 -6.819 1.00 88.88 79 PHE A C 1
ATOM 613 O O . PHE A 1 79 ? -9.619 2.965 -6.320 1.00 88.88 79 PHE A O 1
ATOM 620 N N . ASN A 1 80 ? -8.353 2.498 -8.119 1.00 85.00 80 ASN A N 1
ATOM 621 C CA . ASN A 1 80 ? -9.449 2.625 -9.089 1.00 85.00 80 ASN A CA 1
ATOM 622 C C . ASN A 1 80 ? -9.720 1.362 -9.921 1.00 85.00 80 ASN A C 1
ATOM 624 O O . ASN A 1 80 ? -10.735 1.311 -10.613 1.00 85.00 80 ASN A O 1
ATOM 628 N N . ALA A 1 81 ? -8.821 0.376 -9.938 1.00 78.50 81 ALA A N 1
ATOM 629 C CA . ALA A 1 81 ? -9.001 -0.800 -10.778 1.00 78.50 81 ALA A CA 1
ATOM 630 C C . ALA A 1 81 ? -10.107 -1.712 -10.234 1.00 78.50 81 ALA A C 1
ATOM 632 O O . ALA A 1 81 ? -10.207 -1.953 -9.035 1.00 78.50 81 ALA A O 1
ATOM 633 N N . VAL A 1 82 ? -10.908 -2.243 -11.157 1.00 76.56 82 VAL A N 1
ATOM 634 C CA . VAL A 1 82 ? -11.945 -3.252 -10.883 1.00 76.56 82 VAL A CA 1
ATOM 635 C C . VAL A 1 82 ? -11.400 -4.669 -11.103 1.00 76.56 82 VAL A C 1
ATOM 637 O O . VAL A 1 82 ? -11.881 -5.628 -10.509 1.00 76.56 82 VAL A O 1
ATOM 640 N N . ASP A 1 83 ? -10.372 -4.811 -11.944 1.00 88.75 83 ASP A N 1
ATOM 641 C CA . ASP A 1 83 ? -9.772 -6.103 -12.274 1.00 88.75 83 ASP A CA 1
ATOM 642 C C . ASP A 1 83 ? -8.866 -6.601 -11.136 1.00 88.75 83 ASP A C 1
ATOM 644 O O . ASP A 1 83 ? -7.794 -6.042 -10.884 1.00 88.75 83 ASP A O 1
ATOM 648 N N . SER A 1 84 ? -9.297 -7.667 -10.458 1.00 87.00 84 SER A N 1
ATOM 649 C CA . SER A 1 84 ? -8.581 -8.265 -9.324 1.00 87.00 84 SER A CA 1
ATOM 650 C C . SER A 1 84 ? -7.189 -8.770 -9.704 1.00 87.00 84 SER A C 1
ATOM 652 O O . SER A 1 84 ? -6.241 -8.609 -8.941 1.00 87.00 84 SER A O 1
ATOM 654 N N . SER A 1 85 ? -7.029 -9.311 -10.914 1.00 88.56 85 SER A N 1
ATOM 655 C CA . SER A 1 85 ? -5.752 -9.868 -11.364 1.00 88.56 85 SER A CA 1
ATOM 656 C C . SER A 1 85 ? -4.690 -8.786 -11.597 1.00 88.56 85 SER A C 1
ATOM 658 O O . SER A 1 85 ? -3.505 -8.996 -11.318 1.00 88.56 85 SER A O 1
ATOM 660 N N . LEU A 1 86 ? -5.102 -7.617 -12.093 1.00 91.44 86 LEU A N 1
ATOM 661 C CA . LEU A 1 86 ? -4.259 -6.435 -12.231 1.00 91.44 86 LEU A CA 1
ATOM 662 C C . LEU A 1 86 ? -3.942 -5.822 -10.864 1.00 91.44 86 LEU A C 1
ATOM 664 O O . LEU A 1 86 ? -2.802 -5.407 -10.647 1.00 91.44 86 LEU A O 1
ATOM 668 N N . LEU A 1 87 ? -4.919 -5.773 -9.953 1.00 91.12 87 LEU A N 1
ATOM 669 C CA . LEU A 1 87 ? -4.716 -5.302 -8.580 1.00 91.12 87 LEU A CA 1
ATOM 670 C C . LEU A 1 87 ? -3.660 -6.134 -7.849 1.00 91.12 87 LEU A C 1
ATOM 672 O O . LEU A 1 87 ? -2.713 -5.561 -7.312 1.00 91.12 87 LEU A O 1
ATOM 676 N N . ASP A 1 88 ? -3.764 -7.463 -7.891 1.00 90.69 88 ASP A N 1
ATOM 677 C CA . ASP A 1 88 ? -2.792 -8.356 -7.253 1.00 90.69 88 ASP A CA 1
ATOM 678 C C . ASP A 1 88 ? -1.383 -8.124 -7.797 1.00 90.69 88 ASP A C 1
ATOM 680 O O . ASP A 1 88 ? -0.424 -7.984 -7.031 1.00 90.69 88 ASP A O 1
ATOM 684 N N . GLN A 1 89 ? -1.254 -8.003 -9.121 1.00 93.12 89 GLN A N 1
ATOM 685 C CA . GLN A 1 89 ? 0.038 -7.742 -9.744 1.00 93.12 89 GLN A CA 1
ATOM 686 C C . GLN A 1 89 ? 0.586 -6.351 -9.392 1.00 93.12 89 GLN A C 1
ATOM 688 O O . GLN A 1 89 ? 1.790 -6.197 -9.188 1.00 93.12 89 GLN A O 1
ATOM 693 N N . THR A 1 90 ? -0.286 -5.347 -9.285 1.00 93.12 90 THR A N 1
ATOM 694 C CA . THR A 1 90 ? 0.069 -3.978 -8.879 1.00 93.12 90 THR A CA 1
ATOM 695 C C . THR A 1 90 ? 0.588 -3.951 -7.444 1.00 93.12 90 THR A C 1
ATOM 697 O O . THR A 1 90 ? 1.629 -3.350 -7.180 1.00 93.12 90 THR A O 1
ATOM 700 N N . VAL A 1 91 ? -0.088 -4.650 -6.526 1.00 92.75 91 VAL A N 1
ATOM 701 C CA . VAL A 1 91 ? 0.343 -4.797 -5.127 1.00 92.75 91 VAL A CA 1
ATOM 702 C C . VAL A 1 91 ? 1.713 -5.467 -5.048 1.00 92.75 91 VAL A C 1
ATOM 704 O O . VAL A 1 91 ? 2.573 -4.993 -4.309 1.00 92.75 91 VAL A O 1
ATOM 707 N N . GLN A 1 92 ? 1.941 -6.533 -5.820 1.00 92.00 92 GLN A N 1
ATOM 708 C CA . GLN A 1 92 ? 3.238 -7.215 -5.853 1.00 92.00 92 GLN A CA 1
ATOM 709 C C . GLN A 1 92 ? 4.365 -6.299 -6.334 1.00 92.00 92 GLN A C 1
ATOM 711 O O . GLN A 1 92 ? 5.401 -6.235 -5.680 1.00 92.00 92 GLN A O 1
ATOM 716 N N . VAL A 1 93 ? 4.161 -5.563 -7.434 1.00 91.75 93 VAL A N 1
ATOM 717 C CA . VAL A 1 93 ? 5.175 -4.634 -7.959 1.00 91.75 93 VAL A CA 1
ATOM 718 C C . VAL A 1 93 ? 5.467 -3.524 -6.952 1.00 91.75 93 VAL A C 1
ATOM 720 O O . VAL A 1 93 ? 6.632 -3.273 -6.660 1.00 91.75 93 VAL A O 1
ATOM 723 N N . LEU A 1 94 ? 4.434 -2.898 -6.373 1.00 92.25 94 LEU A N 1
ATOM 724 C CA . LEU A 1 94 ? 4.611 -1.846 -5.367 1.00 92.25 94 LEU A CA 1
ATOM 725 C C . LEU A 1 94 ? 5.387 -2.350 -4.145 1.00 92.25 94 LEU A C 1
ATOM 727 O O . LEU A 1 94 ? 6.332 -1.694 -3.719 1.00 92.25 94 LEU A O 1
ATOM 731 N N . LEU A 1 95 ? 5.033 -3.516 -3.595 1.00 92.00 95 LEU A N 1
ATOM 732 C CA . LEU A 1 95 ? 5.756 -4.082 -2.453 1.00 92.00 95 LEU A CA 1
ATOM 733 C C . LEU A 1 95 ? 7.199 -4.425 -2.819 1.00 92.00 95 LEU A C 1
ATOM 735 O O . LEU A 1 95 ? 8.110 -4.047 -2.084 1.00 92.00 95 LEU A O 1
ATOM 739 N N . GLN A 1 96 ? 7.422 -5.058 -3.972 1.00 90.69 96 GLN A N 1
ATOM 740 C CA . GLN A 1 96 ? 8.766 -5.395 -4.434 1.00 90.69 96 GLN A CA 1
ATOM 741 C C . GLN A 1 96 ? 9.641 -4.143 -4.582 1.00 90.69 96 GLN A C 1
ATOM 743 O O . GLN A 1 96 ? 10.777 -4.141 -4.116 1.00 90.69 96 GLN A O 1
ATOM 748 N N . MET A 1 97 ? 9.097 -3.045 -5.124 1.00 87.81 97 MET A N 1
ATOM 749 C CA . MET A 1 97 ? 9.803 -1.760 -5.208 1.00 87.81 97 MET A CA 1
ATOM 750 C C . MET A 1 97 ? 10.267 -1.257 -3.838 1.00 87.81 97 MET A C 1
ATOM 752 O O . MET A 1 97 ? 11.367 -0.724 -3.717 1.00 87.81 97 MET A O 1
ATOM 756 N N . THR A 1 98 ? 9.448 -1.431 -2.799 1.00 90.06 98 THR A N 1
ATOM 757 C CA . THR A 1 98 ? 9.816 -1.002 -1.441 1.00 90.06 98 THR A CA 1
ATOM 758 C C . THR A 1 98 ? 10.845 -1.910 -0.771 1.00 90.06 98 THR A C 1
ATOM 760 O O . THR A 1 98 ? 11.556 -1.456 0.122 1.00 90.06 98 THR A O 1
ATOM 763 N N . LEU A 1 99 ? 10.925 -3.177 -1.184 1.00 88.81 99 LEU A N 1
ATOM 764 C CA . LEU A 1 99 ? 11.858 -4.165 -0.640 1.00 88.81 99 LEU A CA 1
ATOM 765 C C . LEU A 1 99 ? 13.228 -4.112 -1.330 1.00 88.81 99 LEU A C 1
ATOM 767 O O . LEU A 1 99 ? 14.246 -4.279 -0.664 1.00 88.81 99 LEU A O 1
ATOM 771 N N . ASP A 1 100 ? 13.267 -3.871 -2.644 1.00 82.62 100 ASP A N 1
ATOM 772 C CA . ASP A 1 100 ? 14.516 -3.879 -3.418 1.00 82.62 100 ASP A CA 1
ATOM 773 C C . ASP A 1 100 ? 15.450 -2.714 -3.077 1.00 82.62 100 ASP A C 1
ATOM 775 O O . ASP A 1 100 ? 16.671 -2.880 -3.082 1.00 82.62 100 ASP A O 1
ATOM 779 N N . VAL A 1 101 ? 14.892 -1.538 -2.777 1.00 68.19 101 VAL A N 1
ATOM 780 C CA . VAL A 1 101 ? 15.650 -0.387 -2.277 1.00 68.19 101 VAL A CA 1
ATOM 781 C C . VAL A 1 101 ? 14.831 0.258 -1.160 1.00 68.19 101 VAL A C 1
ATOM 783 O O . VAL A 1 101 ? 13.997 1.123 -1.447 1.00 68.19 101 VAL A O 1
ATOM 786 N N . PRO A 1 102 ? 15.033 -0.140 0.110 1.00 67.50 102 PRO A N 1
ATOM 787 C CA . PRO A 1 102 ? 14.343 0.479 1.232 1.00 67.50 102 PRO A CA 1
ATOM 788 C C . PRO A 1 102 ? 14.811 1.933 1.357 1.00 67.50 102 PRO A C 1
ATOM 790 O O . PRO A 1 102 ? 15.854 2.242 1.928 1.00 67.50 102 PRO A O 1
ATOM 793 N N . ASN A 1 103 ? 14.041 2.837 0.760 1.00 79.44 103 ASN A N 1
ATOM 794 C CA . ASN A 1 103 ? 14.268 4.272 0.787 1.00 79.44 103 ASN A CA 1
ATOM 795 C C . ASN A 1 103 ? 13.143 4.915 1.597 1.00 79.44 103 ASN A C 1
ATOM 797 O O . ASN A 1 103 ? 11.972 4.844 1.223 1.00 79.44 103 ASN A O 1
ATOM 801 N N . GLN A 1 104 ? 13.500 5.565 2.703 1.00 87.06 104 GLN A N 1
ATOM 802 C CA . GLN A 1 104 ? 12.527 6.212 3.578 1.00 87.06 104 GLN A CA 1
ATOM 803 C C . GLN A 1 104 ? 11.696 7.274 2.841 1.00 87.06 104 GLN A C 1
ATOM 805 O O . GLN A 1 104 ? 10.491 7.349 3.056 1.00 87.06 104 GLN A O 1
ATOM 810 N N . GLY A 1 105 ? 12.300 8.045 1.932 1.00 88.50 105 GLY A N 1
ATOM 811 C CA . GLY A 1 105 ? 11.589 9.016 1.099 1.00 88.50 105 GLY A CA 1
ATOM 812 C C . GLY A 1 105 ? 10.546 8.361 0.192 1.00 88.50 105 GLY A C 1
ATOM 813 O O . GLY A 1 105 ? 9.432 8.862 0.085 1.00 88.50 105 GLY A O 1
ATOM 814 N N . LEU A 1 106 ? 10.856 7.192 -0.379 1.00 88.19 106 LEU A N 1
ATOM 815 C CA . LEU A 1 106 ? 9.896 6.420 -1.170 1.00 88.19 106 LEU A CA 1
ATOM 816 C C . LEU A 1 106 ? 8.712 5.932 -0.318 1.00 88.19 106 LEU A C 1
ATOM 818 O O . LEU A 1 106 ? 7.557 6.071 -0.718 1.00 88.19 106 LEU A O 1
ATOM 822 N N . LEU A 1 107 ? 8.991 5.368 0.859 1.00 91.94 107 LEU A N 1
ATOM 823 C CA . LEU A 1 107 ? 7.941 4.889 1.760 1.00 91.94 107 LEU A CA 1
ATOM 824 C C . LEU A 1 107 ? 7.034 6.038 2.222 1.00 91.94 107 LEU A C 1
ATOM 826 O O . LEU A 1 107 ? 5.813 5.893 2.239 1.00 91.94 107 LEU A O 1
ATOM 830 N N . LEU A 1 108 ? 7.624 7.190 2.553 1.00 92.19 108 LEU A N 1
ATOM 831 C CA . LEU A 1 108 ? 6.881 8.392 2.928 1.00 92.19 108 LEU A CA 1
ATOM 832 C C . LEU A 1 108 ? 6.030 8.912 1.768 1.00 92.19 108 LEU A C 1
ATOM 834 O O . LEU A 1 108 ? 4.855 9.192 1.983 1.00 92.19 108 LEU A O 1
ATOM 838 N N . PHE A 1 109 ? 6.572 8.941 0.549 1.00 92.56 109 PHE A N 1
ATOM 839 C CA . PHE A 1 109 ? 5.820 9.314 -0.648 1.00 92.56 109 PHE A CA 1
ATOM 840 C C . PHE A 1 109 ? 4.586 8.422 -0.853 1.00 92.56 109 PHE A C 1
ATOM 842 O O . PHE A 1 109 ? 3.485 8.929 -1.062 1.00 92.56 109 PHE A O 1
ATOM 849 N N . ILE A 1 110 ? 4.733 7.097 -0.733 1.00 93.56 110 ILE A N 1
ATOM 850 C CA . ILE A 1 110 ? 3.602 6.158 -0.832 1.00 93.56 110 ILE A CA 1
ATOM 851 C C . ILE A 1 110 ? 2.556 6.449 0.255 1.00 93.56 110 ILE A C 1
ATOM 853 O O . ILE A 1 110 ? 1.359 6.504 -0.038 1.00 93.56 110 ILE A O 1
ATOM 857 N N . LEU A 1 111 ? 2.988 6.666 1.501 1.00 93.12 111 LEU A N 1
ATOM 858 C CA . LEU A 1 111 ? 2.080 7.010 2.598 1.00 93.12 111 LEU A CA 1
ATOM 859 C C . LEU A 1 111 ? 1.363 8.348 2.374 1.00 93.12 111 LEU A C 1
ATOM 861 O O . LEU A 1 111 ? 0.197 8.469 2.747 1.00 93.12 111 LEU A O 1
ATOM 865 N N . ASP A 1 112 ? 2.019 9.330 1.759 1.00 93.00 112 ASP A N 1
ATOM 866 C CA . ASP A 1 112 ? 1.416 10.626 1.432 1.00 93.00 112 ASP A CA 1
ATOM 867 C C . ASP A 1 112 ? 0.352 10.510 0.346 1.00 93.00 112 ASP A C 1
ATOM 869 O O . ASP A 1 112 ? -0.712 11.118 0.464 1.00 93.00 112 ASP A O 1
ATOM 873 N N . GLN A 1 113 ? 0.576 9.665 -0.659 1.00 92.12 113 GLN A N 1
ATOM 874 C CA . GLN A 1 113 ? -0.433 9.365 -1.675 1.00 92.12 113 GLN A CA 1
ATOM 875 C C . GLN A 1 113 ? -1.656 8.655 -1.072 1.00 92.12 113 GLN A C 1
ATOM 877 O O . GLN A 1 113 ? -2.791 9.013 -1.386 1.00 92.12 113 GLN A O 1
ATOM 882 N N . ILE A 1 114 ? -1.450 7.692 -0.160 1.00 92.31 114 ILE A N 1
ATOM 883 C CA . ILE A 1 114 ? -2.549 7.042 0.579 1.00 92.31 114 ILE A CA 1
ATOM 884 C C . ILE A 1 114 ? -3.302 8.071 1.427 1.00 92.31 114 ILE A C 1
ATOM 886 O O . ILE A 1 114 ? -4.530 8.138 1.371 1.00 92.31 114 ILE A O 1
ATOM 890 N N . HIS A 1 115 ? -2.576 8.896 2.185 1.00 91.75 115 HIS A N 1
ATOM 891 C CA . HIS A 1 115 ? -3.163 9.936 3.023 1.00 91.75 115 HIS A CA 1
ATOM 892 C C . HIS A 1 115 ? -4.003 10.914 2.204 1.00 91.75 115 HIS A C 1
ATOM 894 O O . HIS A 1 115 ? -5.170 11.137 2.528 1.00 91.75 115 HIS A O 1
ATOM 900 N N . SER A 1 116 ? -3.433 11.457 1.129 1.00 90.69 116 SER A N 1
ATOM 901 C CA . SER A 1 116 ? -4.119 12.380 0.230 1.00 90.69 116 SER A CA 1
ATOM 902 C C . SER A 1 116 ? -5.384 11.747 -0.344 1.00 90.69 116 SER A C 1
ATOM 904 O O . SER A 1 116 ? -6.444 12.363 -0.295 1.00 90.69 116 SER A O 1
ATOM 906 N N . ARG A 1 117 ? -5.313 10.488 -0.798 1.00 89.56 117 ARG A N 1
ATOM 907 C CA . ARG A 1 117 ? -6.469 9.807 -1.387 1.00 89.56 117 ARG A CA 1
ATOM 908 C C . ARG A 1 117 ? -7.586 9.545 -0.380 1.00 89.56 117 ARG A C 1
ATOM 910 O O . ARG A 1 117 ? -8.747 9.732 -0.718 1.00 89.56 117 ARG A O 1
ATOM 917 N N . TRP A 1 118 ? -7.252 9.091 0.826 1.00 89.94 118 TRP A N 1
ATOM 918 C CA . TRP A 1 118 ? -8.243 8.690 1.832 1.00 89.94 118 TRP A CA 1
ATOM 919 C C . TRP A 1 118 ? -8.853 9.857 2.604 1.00 89.94 118 TRP A C 1
ATOM 921 O O . TRP A 1 118 ? -9.909 9.688 3.210 1.00 89.94 118 TRP A O 1
ATOM 931 N N . THR A 1 119 ? -8.170 11.001 2.644 1.00 87.19 119 THR A N 1
ATOM 932 C CA . THR A 1 119 ? -8.641 12.197 3.360 1.00 87.19 119 THR A CA 1
ATOM 933 C C . THR A 1 119 ? -9.273 13.239 2.442 1.00 87.19 119 THR A C 1
ATOM 935 O O . THR A 1 119 ? -9.789 14.241 2.937 1.00 87.19 119 THR A O 1
ATOM 938 N N . ASP A 1 120 ? -9.263 13.005 1.127 1.00 85.12 120 ASP A N 1
ATOM 939 C CA . ASP A 1 120 ? -9.928 13.868 0.159 1.00 85.12 120 ASP A CA 1
ATOM 940 C C . ASP A 1 120 ? -11.453 13.882 0.366 1.00 85.12 120 ASP A C 1
ATOM 942 O O . ASP A 1 120 ? -12.097 12.843 0.515 1.00 85.12 120 ASP A O 1
ATOM 946 N N . VAL A 1 121 ? -12.039 15.082 0.336 1.00 64.81 121 VAL A N 1
ATOM 947 C CA . VAL A 1 121 ? -13.467 15.331 0.609 1.00 64.81 121 VAL A CA 1
ATOM 948 C C . VAL A 1 121 ? -14.360 14.724 -0.478 1.00 64.81 121 VAL A C 1
ATOM 950 O O . VAL A 1 121 ? -15.499 14.351 -0.204 1.00 64.81 121 VAL A O 1
ATOM 953 N N . SER A 1 122 ? -13.836 14.596 -1.702 1.00 61.69 122 SER A N 1
ATOM 954 C CA . SER A 1 122 ? -14.520 13.977 -2.844 1.00 61.69 122 SER A CA 1
ATOM 955 C C . SER A 1 122 ? -14.184 12.490 -3.043 1.00 61.69 122 SER A C 1
ATOM 957 O O . SER A 1 122 ? -14.736 11.842 -3.934 1.00 61.69 122 SER A O 1
ATOM 959 N N . GLY A 1 123 ? -13.261 11.950 -2.240 1.00 53.03 123 GLY A N 1
ATOM 960 C CA . GLY A 1 123 ? -12.505 10.742 -2.556 1.00 53.03 123 GLY A CA 1
ATOM 961 C C . GLY A 1 123 ? -13.169 9.417 -2.176 1.00 53.03 123 GLY A C 1
ATOM 962 O O . GLY A 1 123 ? -13.940 9.313 -1.221 1.00 53.03 123 GLY A O 1
ATOM 963 N N . LEU A 1 124 ? -12.803 8.363 -2.920 1.00 57.00 124 LEU A N 1
ATOM 964 C CA . LEU A 1 124 ? -13.040 6.970 -2.537 1.00 57.00 124 LEU A CA 1
ATOM 965 C C . LEU A 1 124 ? -12.486 6.732 -1.122 1.00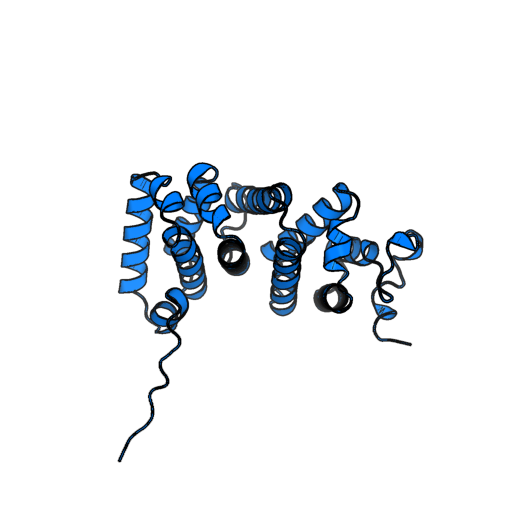 57.00 124 LEU A C 1
ATOM 967 O O . LEU A 1 124 ? -11.284 6.877 -0.888 1.00 57.00 124 LEU A O 1
ATOM 971 N N . LYS A 1 125 ? -13.362 6.327 -0.195 1.00 73.75 125 LYS A N 1
ATOM 972 C CA . LYS A 1 125 ? -12.974 5.845 1.139 1.00 73.75 125 LYS A CA 1
ATOM 973 C C . LYS A 1 125 ? -12.031 4.643 1.013 1.00 73.75 125 LYS A C 1
ATOM 975 O O . LYS A 1 125 ? -11.988 3.999 -0.034 1.00 73.75 125 LYS A O 1
ATOM 980 N N . ALA A 1 126 ? -11.297 4.343 2.086 1.00 82.56 126 ALA A N 1
ATOM 981 C CA . ALA A 1 126 ? -10.375 3.211 2.166 1.00 82.56 126 ALA A CA 1
ATOM 982 C C . ALA A 1 126 ? -11.003 1.926 1.588 1.00 82.56 126 ALA A C 1
ATOM 984 O O . ALA A 1 126 ? -11.902 1.338 2.187 1.00 82.56 126 ALA A O 1
ATOM 985 N N . SER A 1 127 ? -10.559 1.533 0.393 1.00 86.31 127 SER A N 1
ATOM 986 C CA . SER A 1 127 ? -11.024 0.332 -0.301 1.00 86.31 127 SER A CA 1
ATOM 987 C C . SER A 1 127 ? -10.318 -0.905 0.244 1.00 86.31 127 SER A C 1
ATOM 989 O O . SER A 1 127 ? -9.203 -0.793 0.765 1.00 86.31 127 SER A O 1
ATOM 991 N N . LEU A 1 128 ? -10.906 -2.087 0.035 1.00 87.50 128 LEU A N 1
ATOM 992 C CA . LEU A 1 128 ? -10.280 -3.369 0.371 1.00 87.50 128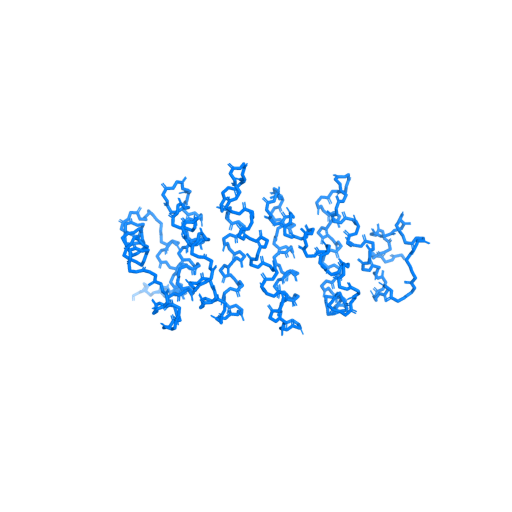 LEU A CA 1
ATOM 993 C C . LEU A 1 128 ? -8.836 -3.455 -0.150 1.00 87.50 128 LEU A C 1
ATOM 995 O O . LEU A 1 128 ? -7.914 -3.672 0.629 1.00 87.50 128 LEU A O 1
ATOM 999 N N . SER A 1 129 ? -8.620 -3.182 -1.443 1.00 88.62 129 SER A N 1
ATOM 1000 C CA . SER A 1 129 ? -7.294 -3.237 -2.076 1.00 88.62 129 SER A CA 1
ATOM 1001 C C . SER A 1 129 ? -6.275 -2.320 -1.393 1.00 88.62 129 SER A C 1
ATOM 1003 O O . SER A 1 129 ? -5.146 -2.732 -1.119 1.00 88.62 129 SER A O 1
ATOM 1005 N N . SER A 1 130 ? -6.674 -1.087 -1.074 1.00 91.44 130 SER A N 1
ATOM 1006 C CA . SER A 1 130 ? -5.795 -0.107 -0.434 1.00 91.44 130 SER A CA 1
ATOM 1007 C C . SER A 1 130 ? -5.495 -0.441 1.031 1.00 91.44 130 SER A C 1
ATOM 1009 O O . SER A 1 130 ? -4.362 -0.256 1.473 1.00 91.44 130 SER A O 1
ATOM 1011 N N . LEU A 1 131 ? -6.467 -0.989 1.768 1.00 92.25 131 LEU A N 1
ATOM 1012 C CA . LEU A 1 131 ? -6.289 -1.464 3.143 1.00 92.25 131 LEU A CA 1
ATOM 1013 C C . LEU A 1 131 ? -5.372 -2.686 3.195 1.00 92.25 131 LEU A C 1
ATOM 1015 O O . LEU A 1 131 ? -4.425 -2.712 3.979 1.00 92.25 131 LEU A O 1
ATOM 1019 N N . THR A 1 132 ? -5.596 -3.669 2.320 1.00 92.06 132 THR A N 1
ATOM 1020 C CA . THR A 1 132 ? -4.734 -4.850 2.208 1.00 92.06 132 THR A CA 1
ATOM 1021 C C . THR A 1 132 ? -3.309 -4.459 1.828 1.00 92.06 132 THR A C 1
ATOM 1023 O O . THR A 1 132 ? -2.360 -4.981 2.414 1.00 92.06 132 THR A O 1
ATOM 1026 N N . PHE A 1 133 ? -3.135 -3.525 0.886 1.00 94.44 133 PHE A N 1
ATOM 1027 C CA . PHE A 1 133 ? -1.813 -3.005 0.537 1.00 94.44 133 PHE A CA 1
ATOM 1028 C C . PHE A 1 133 ? -1.138 -2.319 1.728 1.00 94.44 133 PHE A C 1
ATOM 1030 O O . PHE A 1 133 ? 0.016 -2.628 2.013 1.00 94.44 133 PHE A O 1
ATOM 1037 N N . LEU A 1 134 ? -1.849 -1.449 2.455 1.00 95.38 134 LEU A N 1
ATOM 1038 C CA . LEU A 1 134 ? -1.310 -0.789 3.646 1.00 95.38 134 LEU A CA 1
ATOM 1039 C C . LEU A 1 134 ? -0.868 -1.808 4.702 1.00 95.38 134 LEU A C 1
ATOM 1041 O O . LEU A 1 134 ? 0.225 -1.684 5.244 1.00 95.38 134 LEU A O 1
ATOM 1045 N N . GLY A 1 135 ? -1.676 -2.838 4.962 1.00 94.44 135 GLY A N 1
ATOM 1046 C CA . GLY A 1 135 ? -1.318 -3.902 5.899 1.00 94.44 135 GLY A CA 1
ATOM 1047 C C . GLY A 1 135 ? -0.040 -4.633 5.481 1.00 94.44 135 GLY A C 1
ATOM 1048 O O . GLY A 1 135 ? 0.873 -4.768 6.292 1.00 94.44 135 GLY A O 1
ATOM 1049 N N . LYS A 1 136 ? 0.079 -5.009 4.198 1.00 94.50 136 LYS A N 1
ATOM 1050 C CA . LYS A 1 136 ? 1.292 -5.647 3.654 1.00 94.50 136 LYS A CA 1
ATOM 1051 C C . LYS A 1 136 ? 2.509 -4.720 3.698 1.00 94.50 136 LYS A C 1
ATOM 1053 O O . LYS A 1 136 ? 3.622 -5.181 3.927 1.00 94.50 136 LYS A O 1
ATOM 1058 N N . LEU A 1 137 ? 2.308 -3.419 3.497 1.00 94.81 137 LEU A N 1
ATOM 1059 C CA . LEU A 1 137 ? 3.369 -2.421 3.587 1.00 94.81 137 LEU A CA 1
ATOM 1060 C C . LEU A 1 137 ? 3.887 -2.286 5.027 1.00 94.81 137 LEU A C 1
ATOM 1062 O O . LEU A 1 137 ? 5.095 -2.209 5.226 1.00 94.81 137 LEU A O 1
ATOM 1066 N N . LEU A 1 138 ? 2.995 -2.298 6.023 1.00 94.44 138 LEU A N 1
ATOM 1067 C CA . LEU A 1 138 ? 3.363 -2.301 7.444 1.00 94.44 138 LEU A CA 1
ATOM 1068 C C . LEU A 1 138 ? 4.039 -3.605 7.872 1.00 94.44 138 LEU A C 1
ATOM 1070 O O . LEU A 1 138 ? 4.923 -3.582 8.721 1.00 94.44 138 LEU A O 1
ATOM 1074 N N . ASP A 1 139 ? 3.634 -4.724 7.278 1.00 92.88 139 ASP A N 1
ATOM 1075 C CA . ASP A 1 139 ? 4.270 -6.025 7.480 1.00 92.88 139 ASP A CA 1
ATOM 1076 C C . ASP A 1 139 ? 5.712 -6.034 6.960 1.00 92.88 139 ASP A C 1
ATOM 1078 O O . ASP A 1 139 ? 6.635 -6.442 7.659 1.00 92.88 139 ASP A O 1
ATOM 1082 N N . ALA A 1 140 ? 5.912 -5.512 5.747 1.00 93.06 140 ALA A N 1
ATOM 1083 C CA . ALA A 1 140 ? 7.227 -5.384 5.127 1.00 93.06 140 ALA A CA 1
ATOM 1084 C C . ALA A 1 140 ? 8.116 -4.340 5.825 1.00 93.06 140 ALA A C 1
ATOM 1086 O O . ALA A 1 140 ? 9.330 -4.520 5.901 1.00 93.06 140 ALA A O 1
ATOM 1087 N N . HIS A 1 141 ? 7.523 -3.258 6.347 1.00 93.06 141 HIS A N 1
ATOM 1088 C CA . HIS A 1 141 ? 8.241 -2.133 6.956 1.00 93.06 141 HIS A CA 1
ATOM 1089 C C . HIS A 1 141 ? 7.629 -1.726 8.309 1.00 93.06 141 HIS A C 1
ATOM 1091 O O . HIS A 1 141 ? 6.975 -0.681 8.400 1.00 93.06 141 HIS A O 1
ATOM 1097 N N . PRO A 1 142 ? 7.884 -2.476 9.401 1.00 91.94 142 PRO A N 1
ATOM 1098 C CA . PRO A 1 142 ? 7.266 -2.221 10.711 1.00 91.94 142 PRO A CA 1
ATOM 1099 C C . PRO A 1 142 ? 7.515 -0.818 11.292 1.00 91.94 142 PRO A C 1
ATOM 1101 O O . PRO A 1 142 ? 6.709 -0.306 12.071 1.00 91.94 142 PRO A O 1
ATOM 1104 N N . ALA A 1 143 ? 8.605 -0.151 10.891 1.00 90.69 143 ALA A N 1
ATOM 1105 C CA . ALA A 1 143 ? 8.907 1.230 11.284 1.00 90.69 143 ALA A CA 1
ATOM 1106 C C . ALA A 1 143 ? 7.842 2.245 10.811 1.00 90.69 143 ALA A C 1
ATOM 1108 O O . ALA A 1 143 ? 7.666 3.309 11.416 1.00 90.69 143 ALA A O 1
ATOM 1109 N N . LEU A 1 144 ? 7.083 1.918 9.760 1.00 93.06 144 LEU A N 1
ATOM 1110 C CA . LEU A 1 144 ? 6.001 2.769 9.267 1.00 93.06 144 LEU A CA 1
ATOM 1111 C C . LEU A 1 144 ? 4.810 2.829 10.222 1.00 93.06 144 LEU A C 1
ATOM 1113 O O . LEU A 1 144 ? 4.107 3.838 10.218 1.00 93.06 144 LEU A O 1
ATOM 1117 N N . SER A 1 145 ? 4.617 1.826 11.087 1.00 93.25 145 SER A N 1
ATOM 1118 C CA . SER A 1 145 ? 3.575 1.869 12.119 1.00 93.25 145 SER A CA 1
ATOM 1119 C C . SER A 1 145 ? 3.748 3.098 13.011 1.00 93.25 145 SER A C 1
ATOM 1121 O O . SER A 1 145 ? 2.791 3.837 13.229 1.00 93.25 145 SER A O 1
ATOM 1123 N N . GLN A 1 146 ? 4.981 3.390 13.442 1.00 92.38 146 GLN A N 1
ATOM 1124 C CA . GLN A 1 146 ? 5.263 4.586 14.238 1.00 92.38 146 GLN A CA 1
ATOM 1125 C C . GLN A 1 146 ? 4.972 5.863 13.439 1.00 92.38 146 GLN A C 1
ATOM 1127 O O . GLN A 1 146 ? 4.278 6.751 13.929 1.00 92.38 146 GLN A O 1
ATOM 1132 N N . THR A 1 147 ? 5.421 5.914 12.183 1.00 91.69 147 THR A N 1
ATOM 1133 C CA . THR A 1 147 ? 5.219 7.061 11.282 1.00 91.69 147 THR A CA 1
ATOM 1134 C C . THR A 1 147 ? 3.734 7.368 11.044 1.00 91.69 147 THR A C 1
ATOM 1136 O O . THR A 1 147 ? 3.333 8.534 11.009 1.00 91.69 147 THR A O 1
ATOM 1139 N N . LEU A 1 148 ? 2.895 6.339 10.892 1.00 91.12 148 LEU A N 1
ATOM 1140 C CA . LEU A 1 148 ? 1.446 6.507 10.770 1.00 91.12 148 LEU A CA 1
ATOM 1141 C C . LEU A 1 148 ? 0.848 7.114 12.038 1.00 91.12 148 LEU A C 1
ATOM 1143 O O . LEU A 1 148 ? 0.085 8.077 11.952 1.00 91.12 148 LEU A O 1
ATOM 1147 N N . THR A 1 149 ? 1.218 6.575 13.202 1.00 91.38 149 THR A N 1
ATOM 1148 C CA . THR A 1 149 ? 0.680 7.023 14.493 1.00 91.38 149 THR A CA 1
ATOM 1149 C C . THR A 1 149 ? 1.119 8.436 14.867 1.00 91.38 149 THR A C 1
ATOM 1151 O O . THR A 1 149 ? 0.304 9.197 15.377 1.00 91.38 149 THR A O 1
ATOM 1154 N N . SER A 1 150 ? 2.361 8.823 14.557 1.00 89.94 150 SER A N 1
ATOM 1155 C CA . SER A 1 150 ? 2.898 10.140 14.910 1.00 89.94 150 SER A CA 1
ATOM 1156 C C . SER A 1 150 ? 2.488 11.245 13.941 1.00 89.94 150 SER A C 1
ATOM 1158 O O . SER A 1 150 ? 2.288 12.383 14.355 1.00 89.94 150 SER A O 1
ATOM 1160 N N . SER A 1 151 ? 2.417 10.939 12.643 1.00 87.75 151 SER A N 1
ATOM 1161 C CA . SER A 1 151 ? 2.399 11.977 11.604 1.00 87.75 151 SER A CA 1
ATOM 1162 C C . SER A 1 151 ? 1.155 11.945 10.726 1.00 87.75 151 SER A C 1
ATOM 1164 O O . SER A 1 151 ? 0.896 12.913 10.017 1.00 87.75 151 SER A O 1
ATOM 1166 N N . ARG A 1 152 ? 0.374 10.856 10.738 1.00 87.62 152 ARG A N 1
ATOM 1167 C CA . ARG A 1 152 ? -0.789 10.688 9.850 1.00 87.62 152 ARG A CA 1
ATOM 1168 C C . ARG A 1 152 ? -2.031 10.145 10.586 1.00 87.62 152 ARG A C 1
ATOM 1170 O O . ARG A 1 152 ? -2.674 9.227 10.074 1.00 87.62 152 ARG A O 1
ATOM 1177 N N . PRO A 1 153 ? -2.457 10.734 11.726 1.00 85.56 153 PRO A N 1
ATOM 1178 C CA . PRO A 1 153 ? -3.595 10.231 12.506 1.00 85.56 153 PRO A CA 1
ATOM 1179 C C . PRO A 1 153 ? -4.912 10.190 11.715 1.00 85.56 153 PRO A C 1
ATOM 1181 O O . PRO A 1 153 ? -5.718 9.289 11.917 1.00 85.56 153 PRO A O 1
ATOM 1184 N N . ARG A 1 154 ? -5.108 11.084 10.735 1.00 89.19 154 ARG A N 1
ATOM 1185 C CA . ARG A 1 154 ? -6.293 11.053 9.857 1.00 89.19 154 ARG A CA 1
ATOM 1186 C C . ARG A 1 154 ? -6.404 9.774 9.025 1.00 89.19 154 ARG A C 1
ATOM 1188 O O . ARG A 1 154 ? -7.510 9.324 8.758 1.00 89.19 154 ARG A O 1
ATOM 1195 N N . VAL A 1 155 ? -5.281 9.155 8.641 1.00 90.44 155 VAL A N 1
ATOM 1196 C CA . VAL A 1 155 ? -5.315 7.849 7.955 1.00 90.44 155 VAL A CA 1
ATOM 1197 C C . VAL A 1 155 ? -5.928 6.809 8.882 1.00 90.44 155 VAL A C 1
ATOM 1199 O O . VAL A 1 155 ? -6.789 6.047 8.460 1.00 90.44 155 VAL A O 1
ATOM 1202 N N . LEU A 1 156 ? -5.544 6.822 10.158 1.00 90.50 156 LEU A N 1
ATOM 1203 C CA . LEU A 1 156 ? -6.074 5.909 11.169 1.00 90.50 156 LEU A CA 1
ATOM 1204 C C . LEU A 1 156 ? -7.554 6.166 11.462 1.00 90.50 156 LEU A C 1
ATOM 1206 O O . LEU A 1 156 ? -8.309 5.218 11.663 1.00 90.50 156 LEU A O 1
ATOM 1210 N N . GLU A 1 157 ? -7.997 7.421 11.432 1.00 90.00 157 GLU A N 1
ATOM 1211 C CA . GLU A 1 157 ? -9.423 7.753 11.502 1.00 90.00 157 GLU A CA 1
ATOM 1212 C C . GLU A 1 157 ? -10.198 7.172 10.312 1.00 90.00 157 GLU A C 1
ATOM 1214 O O . GLU A 1 157 ? -11.276 6.611 10.513 1.00 90.00 157 GLU A O 1
ATOM 1219 N N . CYS A 1 158 ? -9.637 7.224 9.097 1.00 90.44 158 CYS A N 1
ATOM 1220 C CA . CYS A 1 158 ? -10.220 6.576 7.920 1.00 90.44 158 CYS A CA 1
ATOM 1221 C C . CYS A 1 158 ? -10.252 5.045 8.061 1.00 90.44 158 CYS A C 1
ATOM 1223 O O . CYS A 1 158 ? -11.271 4.434 7.741 1.00 90.44 158 CYS A O 1
ATOM 1225 N N . VAL A 1 159 ? -9.193 4.428 8.606 1.00 90.25 159 VAL A N 1
ATOM 1226 C CA . VAL A 1 159 ? -9.178 2.990 8.944 1.00 90.25 159 VAL A CA 1
ATOM 1227 C C . VAL A 1 159 ? -10.304 2.655 9.930 1.00 90.25 159 VAL A C 1
ATOM 1229 O O . VAL A 1 159 ? -11.055 1.707 9.717 1.00 90.25 159 VAL A O 1
ATOM 1232 N N . CYS A 1 160 ? -10.487 3.463 10.978 1.00 88.94 160 CYS A N 1
ATOM 1233 C CA . CYS A 1 160 ? -11.579 3.282 11.940 1.00 88.94 160 CYS A CA 1
ATOM 1234 C C . CYS A 1 160 ? -12.956 3.437 11.292 1.00 88.94 160 CYS A C 1
ATOM 1236 O O . CYS A 1 160 ? -13.877 2.686 11.601 1.00 88.94 160 CYS A O 1
ATOM 1238 N N . ALA A 1 161 ? -13.117 4.426 10.412 1.00 88.94 161 ALA A N 1
ATOM 1239 C CA . ALA A 1 161 ? -14.370 4.656 9.707 1.00 88.94 161 ALA A CA 1
ATOM 1240 C C . ALA A 1 161 ? -14.732 3.478 8.788 1.00 88.94 161 ALA A C 1
ATOM 1242 O O . ALA A 1 161 ? -15.915 3.166 8.649 1.00 88.94 161 ALA A O 1
ATOM 1243 N N . ALA A 1 162 ? -13.736 2.792 8.217 1.00 88.50 162 ALA A N 1
ATOM 1244 C CA . ALA A 1 162 ? -13.954 1.610 7.388 1.00 88.50 162 ALA A CA 1
ATOM 1245 C C . ALA A 1 162 ? -14.561 0.429 8.176 1.00 88.50 162 ALA A C 1
ATOM 1247 O O . ALA A 1 162 ? -15.361 -0.310 7.607 1.00 88.50 162 ALA A O 1
ATOM 1248 N N . LEU A 1 163 ? -14.301 0.296 9.486 1.00 85.50 163 LEU A N 1
ATOM 1249 C CA . LEU A 1 163 ? -14.947 -0.732 10.328 1.00 85.50 163 LEU A CA 1
ATOM 1250 C C . LEU A 1 163 ? -16.461 -0.535 10.484 1.00 85.50 163 LEU A C 1
ATOM 1252 O O . LEU A 1 163 ? -17.185 -1.501 10.707 1.00 85.50 163 LEU A O 1
ATOM 1256 N N . LEU A 1 164 ? -16.939 0.710 10.400 1.00 82.38 164 LEU A N 1
ATOM 1257 C CA . LEU A 1 164 ? -18.331 1.054 10.700 1.00 82.38 164 LEU A CA 1
ATOM 1258 C C . LEU A 1 164 ? -19.293 0.791 9.538 1.00 82.38 164 LEU A C 1
ATOM 1260 O O . LEU A 1 164 ? -20.481 0.597 9.776 1.00 82.38 164 LEU A O 1
ATOM 1264 N N . LEU A 1 165 ? -18.808 0.852 8.295 1.00 71.94 165 LEU A N 1
ATOM 1265 C CA . LEU A 1 165 ? -19.662 0.981 7.106 1.00 71.94 165 LEU A CA 1
ATOM 1266 C C . LEU A 1 165 ? -19.396 -0.066 6.016 1.00 71.94 165 LEU A C 1
ATOM 1268 O O . LEU A 1 165 ? -20.018 0.014 4.959 1.00 71.94 165 LEU A O 1
ATOM 1272 N N . SER A 1 166 ? -18.479 -1.007 6.241 1.00 76.88 166 SER A N 1
ATOM 1273 C CA . SER A 1 166 ? -17.987 -1.901 5.183 1.00 76.88 166 SER A CA 1
ATOM 1274 C C . SER A 1 166 ? -18.284 -3.372 5.470 1.00 76.88 166 SER A C 1
ATOM 1276 O O . SER A 1 166 ? -18.589 -3.745 6.605 1.00 76.88 166 SER A O 1
ATOM 1278 N N . ASP A 1 167 ? -18.203 -4.203 4.432 1.00 83.75 167 ASP A N 1
ATOM 1279 C CA . ASP A 1 167 ? -18.362 -5.656 4.519 1.00 83.75 167 ASP A CA 1
ATOM 1280 C C . ASP A 1 167 ? -17.257 -6.349 5.350 1.00 83.75 167 ASP A C 1
ATOM 1282 O O . ASP A 1 167 ? -16.300 -5.731 5.827 1.00 83.75 167 ASP A O 1
ATOM 1286 N N . GLU A 1 168 ? -17.415 -7.658 5.556 1.00 83.38 168 GLU A N 1
ATOM 1287 C CA . GLU A 1 168 ? -16.511 -8.477 6.372 1.00 83.38 168 GLU A CA 1
ATOM 1288 C C . GLU A 1 168 ? -15.082 -8.546 5.808 1.00 83.38 168 GLU A C 1
ATOM 1290 O O . GLU A 1 168 ? -14.133 -8.615 6.588 1.00 83.38 168 GLU A O 1
ATOM 1295 N N . GLU A 1 169 ? -14.893 -8.472 4.487 1.00 84.44 169 GLU A N 1
ATOM 1296 C CA . GLU A 1 169 ? -13.558 -8.506 3.874 1.00 84.44 169 GLU A CA 1
ATOM 1297 C C . GLU A 1 169 ? -12.795 -7.214 4.168 1.00 84.44 169 GLU A C 1
ATOM 1299 O O . GLU A 1 169 ? -11.625 -7.240 4.564 1.00 84.44 169 GLU A O 1
ATOM 1304 N N . VAL A 1 170 ? -13.474 -6.069 4.054 1.00 88.06 170 VAL A N 1
ATOM 1305 C CA . VAL A 1 170 ? -12.900 -4.773 4.423 1.00 88.06 170 VAL A CA 1
ATOM 1306 C C . VAL A 1 170 ? -12.589 -4.728 5.916 1.00 88.06 170 VAL A C 1
ATOM 1308 O O . VAL A 1 170 ? -11.498 -4.298 6.294 1.00 88.06 170 VAL A O 1
ATOM 1311 N N . LYS A 1 171 ? -13.492 -5.213 6.776 1.00 88.00 171 LYS A N 1
ATOM 1312 C CA . LYS A 1 171 ? -13.225 -5.313 8.220 1.00 88.00 171 LYS A CA 1
ATOM 1313 C C . LYS A 1 171 ? -12.010 -6.192 8.508 1.00 88.00 171 LYS A C 1
ATOM 1315 O O . LYS A 1 171 ? -11.180 -5.810 9.329 1.00 88.00 171 LYS A O 1
ATOM 1320 N N . ALA A 1 172 ? -11.859 -7.315 7.806 1.00 87.50 172 ALA A N 1
ATOM 1321 C CA . ALA A 1 172 ? -10.701 -8.187 7.959 1.00 87.50 172 ALA A CA 1
ATOM 1322 C C . ALA A 1 172 ? -9.391 -7.477 7.577 1.00 87.50 172 ALA A C 1
ATOM 1324 O O . ALA A 1 172 ? -8.402 -7.558 8.311 1.00 87.50 172 ALA A O 1
ATOM 1325 N N . ALA A 1 173 ? -9.396 -6.724 6.473 1.00 90.00 173 ALA A N 1
ATOM 1326 C CA . ALA A 1 173 ? -8.252 -5.922 6.047 1.00 90.00 173 ALA A CA 1
ATOM 1327 C C . ALA A 1 173 ? -7.936 -4.780 7.028 1.00 90.00 173 ALA A C 1
ATOM 1329 O O . ALA A 1 173 ? -6.764 -4.509 7.296 1.00 90.00 173 ALA A O 1
ATOM 1330 N N . VAL A 1 174 ? -8.955 -4.146 7.621 1.00 90.88 174 VAL A N 1
ATOM 1331 C CA . VAL A 1 174 ? -8.746 -3.179 8.706 1.00 90.88 174 VAL A CA 1
ATOM 1332 C C . VAL A 1 174 ? -8.088 -3.858 9.905 1.00 90.88 174 VAL A C 1
ATOM 1334 O O . VAL A 1 174 ? -7.070 -3.365 10.388 1.00 90.88 174 VAL A O 1
ATOM 1337 N N . CYS A 1 175 ? -8.616 -4.991 10.371 1.00 89.38 175 CYS A N 1
ATOM 1338 C CA . CYS A 1 175 ? -8.033 -5.728 11.490 1.00 89.38 175 CYS A CA 1
ATOM 1339 C C . CYS A 1 175 ? -6.566 -6.097 11.227 1.00 89.38 175 CYS A C 1
ATOM 1341 O O . CYS A 1 175 ? -5.745 -5.960 12.128 1.00 89.38 175 CYS A O 1
ATOM 1343 N N . TYR A 1 176 ? -6.214 -6.471 9.993 1.00 90.38 176 TYR A N 1
ATOM 1344 C CA . TYR A 1 176 ? -4.825 -6.718 9.600 1.00 90.38 176 TYR A CA 1
ATOM 1345 C C . TYR A 1 176 ? -3.932 -5.475 9.763 1.00 90.38 176 TYR A C 1
ATOM 1347 O O . TYR A 1 176 ? -2.873 -5.557 10.390 1.00 90.38 176 TYR A O 1
ATOM 1355 N N . VAL A 1 177 ? -4.369 -4.307 9.274 1.00 93.31 177 VAL A N 1
ATOM 1356 C CA . VAL A 1 177 ? -3.649 -3.030 9.462 1.00 93.31 177 VAL A CA 1
ATOM 1357 C C . VAL A 1 17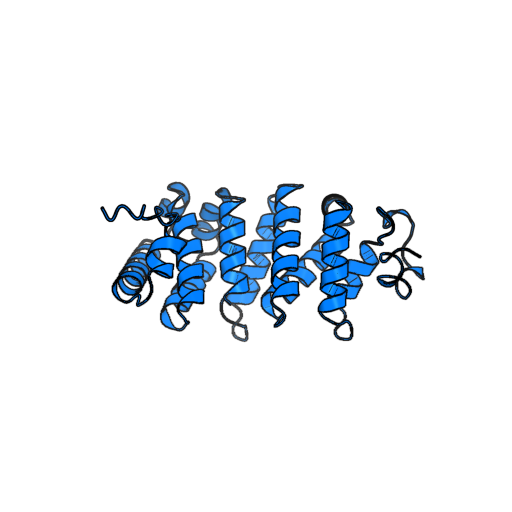7 ? -3.483 -2.711 10.947 1.00 93.31 177 VAL A C 1
ATOM 1359 O O . VAL A 1 177 ? -2.388 -2.371 11.395 1.00 93.31 177 VAL A O 1
ATOM 1362 N N . LEU A 1 178 ? -4.563 -2.839 11.720 1.00 91.75 178 LEU A N 1
ATOM 1363 C CA . LEU A 1 178 ? -4.549 -2.550 13.147 1.00 91.75 178 LEU A CA 1
ATOM 1364 C C . LEU A 1 178 ? -3.605 -3.502 13.888 1.00 91.75 178 LEU A C 1
ATOM 1366 O O . LEU A 1 178 ? -2.740 -3.038 14.623 1.00 91.75 178 LEU A O 1
ATOM 1370 N N . LEU A 1 179 ? -3.643 -4.805 13.620 1.00 90.81 179 LEU A N 1
ATOM 1371 C CA . LEU A 1 179 ? -2.710 -5.755 14.228 1.00 90.81 179 LEU A CA 1
ATOM 1372 C C . LEU A 1 179 ? -1.241 -5.362 13.988 1.00 90.81 179 LEU A C 1
ATOM 1374 O O . LEU A 1 179 ? -0.427 -5.416 14.913 1.00 90.81 179 LEU A O 1
ATOM 1378 N N . ARG A 1 180 ? -0.893 -4.909 12.776 1.00 92.69 180 ARG A N 1
ATOM 1379 C CA . ARG A 1 180 ? 0.473 -4.454 12.458 1.00 92.69 180 ARG A CA 1
ATOM 1380 C C . ARG A 1 180 ? 0.876 -3.172 13.188 1.00 92.69 180 ARG A C 1
ATOM 1382 O O . ARG A 1 180 ? 2.041 -3.027 13.557 1.00 92.69 180 ARG A O 1
ATOM 1389 N N . ILE A 1 181 ? -0.067 -2.277 13.475 1.00 92.06 181 ILE A N 1
ATOM 1390 C CA . ILE A 1 181 ? 0.186 -1.101 14.321 1.00 92.06 181 ILE A CA 1
ATOM 1391 C C . ILE A 1 181 ? 0.409 -1.526 15.776 1.00 92.06 181 ILE A C 1
ATOM 1393 O O . ILE A 1 181 ? 1.391 -1.111 16.390 1.00 92.06 181 ILE A O 1
ATOM 1397 N N . TRP A 1 182 ? -0.454 -2.393 16.316 1.00 90.19 182 TRP A N 1
ATOM 1398 C CA . TRP A 1 182 ? -0.349 -2.866 17.703 1.00 90.19 182 TRP A CA 1
ATOM 1399 C C . TRP A 1 182 ? 0.863 -3.756 17.964 1.00 90.19 182 TRP A C 1
ATOM 1401 O O . TRP A 1 182 ? 1.322 -3.858 19.097 1.00 90.19 182 TRP A O 1
ATOM 1411 N N . SER A 1 183 ? 1.426 -4.362 16.924 1.00 89.88 183 SER A N 1
ATOM 1412 C CA . SER A 1 183 ? 2.677 -5.116 17.037 1.00 89.88 183 SER A CA 1
ATOM 1413 C C . SER A 1 183 ? 3.882 -4.218 17.371 1.00 89.88 183 SER A C 1
ATOM 1415 O O . SER A 1 183 ? 4.933 -4.722 17.756 1.00 89.88 183 SER A O 1
ATOM 1417 N N . SER A 1 184 ? 3.752 -2.889 17.252 1.00 91.75 184 SER A N 1
ATOM 1418 C CA . SER A 1 184 ? 4.799 -1.919 17.583 1.00 91.75 184 SER A CA 1
ATOM 1419 C C . SER A 1 184 ? 4.464 -1.149 18.860 1.00 91.75 184 SER A C 1
ATOM 1421 O O . SER A 1 184 ? 3.607 -0.264 18.873 1.00 91.75 184 SER A O 1
ATOM 1423 N N . ALA A 1 185 ? 5.202 -1.428 19.939 1.00 90.31 185 ALA A N 1
ATOM 1424 C CA . ALA A 1 185 ? 5.058 -0.708 21.207 1.00 90.31 185 ALA A CA 1
ATOM 1425 C C . ALA A 1 185 ? 5.278 0.808 21.043 1.00 90.31 185 ALA A C 1
ATOM 1427 O O . ALA A 1 185 ? 4.542 1.605 21.623 1.00 90.31 185 ALA A O 1
ATOM 1428 N N . ALA A 1 186 ? 6.243 1.206 20.205 1.00 91.12 186 ALA A N 1
ATOM 1429 C CA . ALA A 1 186 ? 6.507 2.609 19.896 1.00 91.12 186 ALA A CA 1
ATOM 1430 C C . ALA A 1 186 ? 5.317 3.271 19.184 1.00 91.12 186 ALA A C 1
ATOM 1432 O O . ALA A 1 186 ? 4.961 4.398 19.511 1.00 91.12 186 ALA A O 1
ATOM 1433 N N . ALA A 1 187 ? 4.663 2.571 18.251 1.00 91.31 187 ALA A N 1
ATOM 1434 C CA . ALA A 1 187 ? 3.474 3.092 17.580 1.00 91.31 187 ALA A CA 1
ATOM 1435 C C . ALA A 1 187 ? 2.302 3.263 18.562 1.00 91.31 187 ALA A C 1
ATOM 1437 O O . ALA A 1 187 ? 1.646 4.302 18.570 1.00 91.31 187 ALA A O 1
ATOM 1438 N N . ILE A 1 188 ? 2.082 2.286 19.451 1.00 90.56 188 ILE A N 1
ATOM 1439 C CA . ILE A 1 188 ? 1.024 2.365 20.470 1.00 90.56 188 ILE A CA 1
ATOM 1440 C C . ILE A 1 188 ? 1.225 3.566 21.401 1.00 90.56 188 ILE A C 1
ATOM 1442 O O . ILE A 1 188 ? 0.253 4.232 21.748 1.00 90.56 188 ILE A O 1
ATOM 1446 N N . GLN A 1 189 ? 2.464 3.848 21.811 1.00 90.00 189 GLN A N 1
ATOM 1447 C CA . GLN A 1 189 ? 2.772 4.975 22.699 1.00 90.00 189 GLN A CA 1
ATOM 1448 C C . GLN A 1 189 ? 2.541 6.341 22.039 1.00 90.00 189 GLN A C 1
ATOM 1450 O O . GLN A 1 189 ? 2.254 7.308 22.737 1.00 90.00 189 GLN A O 1
ATOM 1455 N N . MET A 1 190 ? 2.646 6.419 20.711 1.00 90.38 190 MET A N 1
ATOM 1456 C CA . MET A 1 190 ? 2.444 7.653 19.946 1.00 90.38 190 MET A CA 1
ATOM 1457 C C . MET A 1 190 ? 0.974 7.904 19.581 1.00 90.38 190 MET A C 1
ATOM 1459 O O . MET A 1 190 ? 0.645 8.986 19.095 1.00 90.38 190 MET A O 1
ATOM 1463 N N . LEU A 1 191 ? 0.084 6.927 19.788 1.00 89.06 191 LEU A N 1
ATOM 1464 C CA . LEU A 1 191 ? -1.342 7.085 19.512 1.00 89.06 191 LEU A CA 1
ATOM 1465 C C . LEU A 1 191 ? -2.003 8.028 20.527 1.00 89.06 191 LEU A C 1
ATOM 1467 O O . LEU A 1 191 ? -1.881 7.803 21.732 1.00 89.06 191 LEU A O 1
ATOM 1471 N N . PRO A 1 192 ? -2.808 9.004 20.071 1.00 88.81 192 PRO A N 1
ATOM 1472 C CA . PRO A 1 192 ? -3.685 9.756 20.959 1.00 88.81 192 PRO A CA 1
ATOM 1473 C C . PRO A 1 192 ? -4.626 8.820 21.728 1.00 88.81 192 PRO A C 1
ATOM 1475 O O . PRO A 1 192 ? -5.235 7.924 21.136 1.00 88.81 192 PRO A O 1
ATOM 1478 N N . ASP A 1 193 ? -4.797 9.058 23.031 1.00 89.19 193 ASP A N 1
ATOM 1479 C CA . ASP A 1 193 ? -5.602 8.199 23.911 1.00 89.19 193 ASP A CA 1
ATOM 1480 C C . ASP A 1 193 ? -7.028 7.984 23.405 1.00 89.19 193 ASP A C 1
ATOM 1482 O O . ASP A 1 193 ? -7.531 6.860 23.404 1.00 89.19 193 ASP A O 1
ATOM 1486 N N . THR A 1 194 ? -7.658 9.052 22.918 1.00 90.25 194 THR A N 1
ATOM 1487 C CA . THR A 1 194 ? -9.018 9.026 22.369 1.00 90.25 194 THR A CA 1
ATOM 1488 C C . THR A 1 194 ? -9.119 8.138 21.132 1.00 90.25 194 THR A C 1
ATOM 1490 O O . THR A 1 194 ? -10.059 7.351 21.006 1.00 90.25 194 THR A O 1
ATOM 1493 N N . LEU A 1 195 ? -8.136 8.219 20.231 1.00 88.12 195 LEU A N 1
ATOM 1494 C CA . LEU A 1 195 ? -8.085 7.397 19.027 1.00 88.12 195 LEU A CA 1
ATOM 1495 C C . LEU A 1 195 ? -7.830 5.933 19.391 1.00 88.12 195 LEU A C 1
ATOM 1497 O O . LEU A 1 195 ? -8.556 5.058 18.929 1.00 88.12 195 LEU A O 1
ATOM 1501 N N . ARG A 1 196 ? -6.877 5.668 20.289 1.00 90.56 196 ARG A N 1
ATOM 1502 C CA . ARG A 1 196 ? -6.572 4.320 20.785 1.00 90.56 196 ARG A CA 1
ATOM 1503 C C . ARG A 1 196 ? -7.796 3.649 21.413 1.00 90.56 196 ARG A C 1
ATOM 1505 O O . ARG A 1 196 ? -8.130 2.526 21.045 1.00 90.56 196 ARG A O 1
ATOM 1512 N N . GLN A 1 197 ? -8.496 4.341 22.314 1.00 91.06 197 GLN A N 1
ATOM 1513 C CA . GLN A 1 197 ? -9.726 3.835 22.935 1.00 91.06 197 GLN A CA 1
ATOM 1514 C C . GLN A 1 197 ? -10.804 3.544 21.890 1.00 91.06 197 GLN A C 1
ATOM 1516 O O . GLN A 1 197 ? -11.397 2.465 21.900 1.00 91.06 197 GLN A O 1
ATOM 1521 N N . ARG A 1 198 ? -11.022 4.474 20.950 1.00 90.12 198 ARG A N 1
ATOM 1522 C CA . ARG A 1 198 ? -11.978 4.290 19.855 1.00 90.12 198 ARG A CA 1
ATOM 1523 C C . ARG A 1 198 ? -11.646 3.053 19.025 1.00 90.12 198 ARG A C 1
ATOM 1525 O O . ARG A 1 198 ? -12.541 2.260 18.751 1.00 90.12 198 ARG A O 1
ATOM 1532 N N . MET A 1 199 ? -10.383 2.869 18.644 1.00 89.44 199 MET A N 1
ATOM 1533 C CA . MET A 1 199 ? -9.981 1.710 17.854 1.00 89.44 199 MET A CA 1
ATOM 1534 C C . MET A 1 199 ? -10.187 0.398 18.629 1.00 89.44 199 MET A C 1
ATOM 1536 O O . MET A 1 199 ? -10.703 -0.554 18.052 1.00 89.44 199 MET A O 1
ATOM 1540 N N . CYS A 1 200 ? -9.864 0.352 19.930 1.00 88.94 200 CYS A N 1
ATOM 1541 C CA . CYS A 1 200 ? -10.130 -0.818 20.779 1.00 88.94 200 CYS A CA 1
ATOM 1542 C C . CYS A 1 200 ? -11.624 -1.166 20.833 1.00 88.94 200 CYS A C 1
ATOM 1544 O O . CYS A 1 200 ? -11.987 -2.325 20.650 1.00 88.94 200 CYS A O 1
ATOM 1546 N N . VAL A 1 201 ? -12.493 -0.173 21.053 1.00 90.50 201 VAL A N 1
ATOM 1547 C CA . VAL A 1 201 ? -13.951 -0.382 21.096 1.00 90.50 201 VAL A CA 1
ATOM 1548 C C . VAL A 1 201 ? -14.462 -0.920 19.761 1.00 90.50 201 VAL A C 1
ATOM 1550 O O . VAL A 1 201 ? -15.217 -1.889 19.744 1.00 90.50 201 VAL A O 1
ATOM 1553 N N . LEU A 1 202 ? -14.023 -0.335 18.641 1.00 87.81 202 LEU A N 1
ATOM 1554 C CA . LEU A 1 202 ? -14.434 -0.774 17.306 1.00 87.81 202 LEU A CA 1
ATOM 1555 C C . LEU A 1 202 ? -13.934 -2.182 16.973 1.00 87.81 202 LEU A C 1
ATOM 1557 O O . LEU A 1 202 ? -14.686 -2.965 16.397 1.00 87.81 202 LEU A O 1
ATOM 1561 N N . LEU A 1 203 ? -12.699 -2.521 17.348 1.00 86.19 203 LEU A N 1
ATOM 1562 C CA . LEU A 1 203 ? -12.142 -3.862 17.166 1.00 86.19 203 LEU A CA 1
ATOM 1563 C C . LEU A 1 203 ? -12.911 -4.905 17.974 1.00 86.19 203 LEU A C 1
ATOM 1565 O O . LEU A 1 203 ? -13.350 -5.901 17.408 1.00 86.19 203 LEU A O 1
ATOM 1569 N N . LEU A 1 204 ? -13.122 -4.663 19.270 1.00 84.69 204 LEU A N 1
ATOM 1570 C CA . LEU A 1 204 ? -13.864 -5.581 20.137 1.00 84.69 204 LEU A CA 1
ATOM 1571 C C . LEU A 1 204 ? -15.299 -5.774 19.646 1.00 84.69 204 LEU A C 1
ATOM 1573 O O . LEU A 1 204 ? -15.756 -6.909 19.545 1.00 84.69 204 LEU A O 1
ATOM 1577 N N . HIS A 1 205 ? -15.973 -4.682 19.274 1.00 85.81 205 HIS A N 1
ATOM 1578 C CA . HIS A 1 205 ? -17.309 -4.736 18.688 1.00 85.81 205 HIS A CA 1
ATOM 1579 C C . HIS A 1 205 ? -17.324 -5.498 17.359 1.00 85.81 205 HIS A C 1
ATOM 1581 O O . HIS A 1 205 ? -18.273 -6.220 17.064 1.00 85.81 205 HIS A O 1
ATOM 1587 N N . THR A 1 206 ? -16.295 -5.333 16.527 1.00 83.56 206 THR A N 1
ATOM 1588 C CA . THR A 1 206 ? -16.194 -6.073 15.268 1.00 83.56 206 THR A CA 1
ATOM 1589 C C . THR A 1 206 ? -16.072 -7.559 15.563 1.00 83.56 206 THR A C 1
ATOM 1591 O O . THR A 1 206 ? -16.924 -8.313 15.114 1.00 83.56 206 THR A O 1
ATOM 1594 N N . LEU A 1 207 ? -15.101 -7.959 16.393 1.00 78.44 207 LEU A N 1
ATOM 1595 C CA . LEU A 1 207 ? -14.835 -9.352 16.764 1.00 78.44 207 LEU A CA 1
ATOM 1596 C C . LEU A 1 207 ? -16.049 -10.043 17.401 1.00 78.44 207 LEU A C 1
ATOM 1598 O O . LEU A 1 207 ? -16.358 -11.175 17.032 1.00 78.44 207 LEU A O 1
ATOM 1602 N N . SER A 1 208 ? -16.778 -9.359 18.291 1.00 78.38 208 SER A N 1
ATOM 1603 C CA . SER A 1 208 ? -17.968 -9.914 18.954 1.00 78.38 208 SER A CA 1
ATOM 1604 C C . SER A 1 208 ? -19.142 -10.177 18.010 1.00 78.38 208 SER A C 1
ATOM 1606 O O . SER A 1 208 ? -20.014 -10.972 18.340 1.00 78.38 208 SER A O 1
ATOM 1608 N N . ASN A 1 209 ? -19.179 -9.500 16.860 1.00 73.00 209 ASN A N 1
ATOM 1609 C CA . ASN A 1 209 ? -20.271 -9.577 15.889 1.00 73.00 209 ASN A CA 1
ATOM 1610 C C . ASN A 1 209 ? -19.850 -10.256 14.575 1.00 73.00 209 ASN A C 1
ATOM 1612 O O . ASN A 1 209 ? -20.578 -10.181 13.586 1.00 73.00 209 ASN A O 1
ATOM 1616 N N . THR A 1 210 ? -18.677 -10.898 14.536 1.00 69.69 210 THR A N 1
ATOM 1617 C CA . THR A 1 210 ? -18.235 -11.624 13.338 1.00 69.69 210 THR A CA 1
ATOM 1618 C C . THR A 1 210 ? -19.043 -12.903 13.156 1.00 69.69 210 THR A C 1
ATOM 1620 O O . THR A 1 210 ? -19.193 -13.708 14.073 1.00 69.69 210 THR A O 1
ATOM 1623 N N . HIS A 1 211 ? -19.568 -13.100 11.948 1.00 62.38 211 HIS A N 1
ATOM 1624 C CA . HIS A 1 211 ? -20.350 -14.289 11.594 1.00 62.38 211 HIS A CA 1
ATOM 1625 C C . HIS A 1 211 ? -19.506 -15.379 10.917 1.00 62.38 211 HIS A C 1
ATOM 1627 O O . HIS A 1 211 ? -20.029 -16.437 10.570 1.00 62.38 211 HIS A O 1
ATOM 1633 N N . THR A 1 212 ? -18.208 -15.135 10.705 1.00 61.97 212 THR A N 1
ATOM 1634 C CA . THR A 1 212 ? -17.315 -16.045 9.981 1.00 61.97 212 THR A CA 1
ATOM 1635 C C . THR A 1 212 ? -16.014 -16.285 10.741 1.00 61.97 212 THR A C 1
ATOM 1637 O O . THR A 1 212 ? -15.393 -15.361 11.264 1.00 61.97 212 THR A O 1
ATOM 1640 N N . THR A 1 213 ? -15.552 -17.538 10.736 1.00 55.91 213 THR A N 1
ATOM 1641 C CA . THR A 1 213 ? -14.239 -17.950 11.265 1.00 55.91 213 THR A CA 1
ATOM 1642 C C . THR A 1 213 ? -13.072 -17.277 10.543 1.00 55.91 213 THR A C 1
ATOM 1644 O O . THR A 1 213 ? -11.983 -17.189 11.099 1.00 55.91 213 THR A O 1
ATOM 1647 N N . ALA A 1 214 ? -13.284 -16.759 9.328 1.00 54.47 214 ALA A N 1
ATOM 1648 C CA . ALA A 1 214 ? -12.272 -16.053 8.552 1.00 54.47 214 ALA A CA 1
ATOM 1649 C C . ALA A 1 214 ? -11.759 -14.785 9.256 1.00 54.47 214 ALA A C 1
ATOM 1651 O O . ALA A 1 214 ? -10.559 -14.540 9.223 1.00 54.47 214 ALA A O 1
ATOM 1652 N N . LEU A 1 215 ? -12.606 -14.012 9.944 1.00 58.59 215 LEU A N 1
ATOM 1653 C CA . LEU A 1 215 ? -12.135 -12.866 10.735 1.00 58.59 215 LEU A CA 1
ATOM 1654 C C . LEU A 1 215 ? -11.416 -13.297 12.016 1.00 58.59 215 LEU A C 1
ATOM 1656 O O . LEU A 1 215 ? -10.461 -12.650 12.428 1.00 58.59 215 LEU A O 1
ATOM 1660 N N . THR A 1 216 ? -11.836 -14.393 12.644 1.00 54.50 216 THR A N 1
ATOM 1661 C CA . THR A 1 216 ? -11.198 -14.888 13.873 1.00 54.50 216 THR A CA 1
ATOM 1662 C C . THR A 1 216 ? -9.816 -15.491 13.589 1.00 54.50 216 THR A C 1
ATOM 1664 O O . THR A 1 216 ? -8.880 -15.263 14.345 1.00 54.50 216 THR A O 1
ATOM 1667 N N . VAL A 1 217 ? -9.677 -16.216 12.474 1.00 51.69 217 VAL A N 1
ATOM 1668 C CA . VAL A 1 217 ? -8.474 -16.979 12.096 1.00 51.69 217 VAL A CA 1
ATOM 1669 C C . VAL A 1 217 ? -7.523 -16.138 11.226 1.00 51.69 217 VAL A C 1
ATOM 1671 O O . VAL A 1 217 ? -6.341 -16.012 11.549 1.00 51.69 217 VAL A O 1
ATOM 1674 N N . ASN A 1 218 ? -8.018 -15.460 10.177 1.00 53.09 218 ASN A N 1
ATOM 1675 C CA . ASN A 1 218 ? -7.148 -14.716 9.250 1.00 53.09 218 ASN A CA 1
ATOM 1676 C C . ASN A 1 218 ? -6.686 -13.355 9.794 1.00 53.09 218 ASN A C 1
ATOM 1678 O O . ASN A 1 218 ? -5.611 -12.897 9.412 1.00 53.09 218 ASN A O 1
ATOM 1682 N N . CYS A 1 219 ? -7.445 -12.693 10.679 1.00 49.53 219 CYS A N 1
ATOM 1683 C CA . CYS A 1 219 ? -7.023 -11.393 11.219 1.00 49.53 219 CYS A CA 1
ATOM 1684 C C . CYS A 1 219 ? -5.939 -11.496 12.292 1.00 49.53 219 CYS A C 1
ATOM 1686 O O . CYS A 1 219 ? -5.237 -10.514 12.510 1.00 49.53 219 CYS A O 1
ATOM 1688 N N . LEU A 1 220 ? -5.806 -12.649 12.956 1.00 48.69 220 LEU A N 1
ATOM 1689 C CA . LEU A 1 220 ? -4.840 -12.882 14.036 1.00 48.69 220 LEU A CA 1
ATOM 1690 C C . LEU A 1 220 ? -3.607 -13.677 13.580 1.00 48.69 220 LEU A C 1
ATOM 1692 O O . LEU A 1 220 ? -2.655 -13.815 14.342 1.00 48.69 220 LEU A O 1
ATOM 1696 N N . GLY A 1 221 ? -3.594 -14.159 12.332 1.00 43.22 221 GLY A N 1
ATOM 1697 C CA . GLY A 1 221 ? -2.500 -14.976 11.810 1.00 43.22 221 GLY A CA 1
ATOM 1698 C C . GLY A 1 221 ? -2.460 -16.388 12.395 1.00 43.22 221 GLY A C 1
ATOM 1699 O O . GLY A 1 221 ? -1.433 -17.056 12.278 1.00 43.22 221 GLY A O 1
ATOM 1700 N N . GLU A 1 222 ? -3.554 -16.862 12.999 1.00 37.09 222 GLU A N 1
ATOM 1701 C C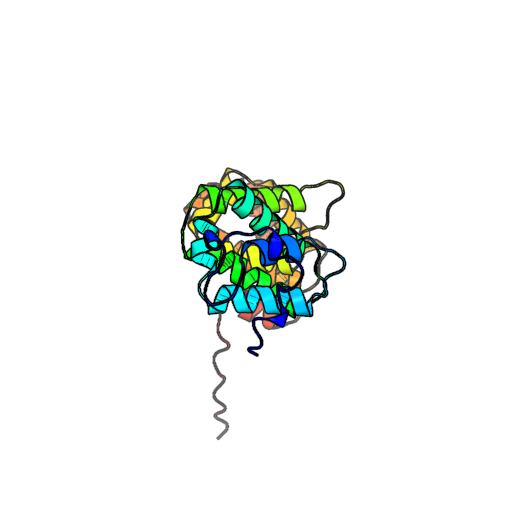A . GLU A 1 222 ? -3.657 -18.275 13.334 1.00 37.09 222 GLU A CA 1
ATOM 1702 C C . GLU A 1 222 ? -3.846 -19.039 12.026 1.00 37.09 222 GLU A C 1
ATOM 1704 O O . GLU A 1 222 ? -4.828 -18.873 11.309 1.00 37.09 222 GLU A O 1
ATOM 1709 N N . THR A 1 223 ? -2.865 -19.861 11.664 1.00 35.50 223 THR A N 1
ATOM 1710 C CA . THR A 1 223 ? -3.116 -20.901 10.668 1.00 35.50 223 THR A CA 1
ATOM 1711 C C . THR A 1 223 ? -4.197 -21.809 11.248 1.00 35.50 223 THR A C 1
ATOM 1713 O O . THR A 1 223 ? -4.121 -22.131 12.435 1.00 35.50 223 THR A O 1
ATOM 1716 N N . PRO A 1 224 ? -5.221 -22.218 10.476 1.00 35.09 224 PRO A N 1
ATOM 1717 C CA . PRO A 1 224 ? -6.161 -23.202 10.977 1.00 35.09 224 PRO A CA 1
ATOM 1718 C C . PRO A 1 224 ? -5.346 -24.440 11.340 1.00 35.09 224 PRO A C 1
ATOM 1720 O O . PRO A 1 224 ? -4.793 -25.101 10.458 1.00 35.09 224 PRO A O 1
ATOM 1723 N N . CYS A 1 225 ? -5.229 -24.720 12.641 1.00 33.12 225 CYS A N 1
ATOM 1724 C CA . CYS A 1 225 ? -4.734 -25.995 13.123 1.00 33.12 225 CYS A CA 1
ATOM 1725 C C . CYS A 1 225 ? -5.540 -27.049 12.381 1.00 33.12 225 CYS A C 1
ATOM 1727 O O . CYS A 1 225 ? -6.761 -27.124 12.535 1.00 33.12 225 CYS A O 1
ATOM 1729 N N . ALA A 1 226 ? -4.864 -27.796 11.509 1.00 33.50 226 ALA A N 1
ATOM 1730 C CA . ALA A 1 226 ? -5.453 -28.917 10.817 1.00 33.50 226 ALA A CA 1
ATOM 1731 C C . ALA A 1 226 ? -6.057 -29.815 11.895 1.00 33.50 226 ALA A C 1
ATOM 1733 O O . ALA A 1 226 ? -5.328 -30.476 12.637 1.00 33.50 226 ALA A O 1
ATOM 1734 N N . HIS A 1 227 ? -7.383 -29.794 12.017 1.00 33.94 227 HIS A N 1
ATOM 1735 C CA . HIS A 1 227 ? -8.092 -30.797 12.777 1.00 33.94 227 HIS A CA 1
ATOM 1736 C C . HIS A 1 227 ? -7.766 -32.122 12.099 1.00 33.94 227 HIS A C 1
ATOM 1738 O O . HIS A 1 227 ? -8.310 -32.463 11.049 1.00 33.94 227 HIS A O 1
ATOM 1744 N N . HIS A 1 228 ? -6.806 -32.833 12.688 1.00 33.06 228 HIS A N 1
ATOM 1745 C CA . HIS A 1 228 ? -6.629 -34.250 12.473 1.00 33.06 228 HIS A CA 1
ATOM 1746 C C . HIS A 1 228 ? -7.984 -34.885 12.765 1.00 33.06 228 HIS A C 1
ATOM 1748 O O . HIS A 1 228 ? -8.439 -34.938 13.908 1.00 33.06 228 HIS A O 1
ATOM 1754 N N . TYR A 1 229 ? -8.634 -35.337 11.700 1.00 36.16 229 TYR A N 1
ATOM 1755 C CA . TYR A 1 229 ? -9.580 -36.428 11.773 1.00 36.16 229 TYR A CA 1
ATOM 1756 C C . TYR A 1 229 ? -8.859 -37.603 12.446 1.00 36.16 229 TYR A C 1
ATOM 1758 O O . TYR A 1 229 ? -8.092 -38.320 11.811 1.00 36.16 229 TYR A O 1
ATOM 1766 N N . MET A 1 230 ? -9.098 -37.797 13.737 1.00 28.97 230 MET A N 1
ATOM 1767 C CA . MET A 1 230 ? -9.076 -39.125 14.336 1.00 28.97 230 MET A CA 1
ATOM 1768 C C . MET A 1 230 ? -10.478 -39.399 14.855 1.00 28.97 230 MET A C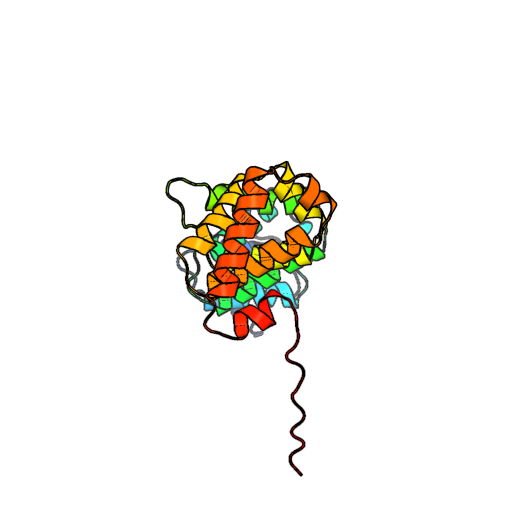 1
ATOM 1770 O O . MET A 1 230 ? -10.810 -39.138 16.005 1.00 28.97 230 MET A O 1
ATOM 1774 N N . GLY A 1 231 ? -11.314 -39.878 13.939 1.00 32.50 231 GLY A N 1
ATOM 1775 C CA . GLY A 1 231 ? -12.378 -40.800 14.283 1.00 32.50 231 GLY A CA 1
ATOM 1776 C C . GLY A 1 231 ? -11.873 -42.207 13.996 1.00 32.50 231 GLY A C 1
ATOM 1777 O O . GLY A 1 231 ? -11.931 -42.619 12.841 1.00 32.50 231 GLY A O 1
ATOM 1778 N N . ILE A 1 232 ? -11.339 -42.870 15.025 1.00 35.56 232 ILE A N 1
ATOM 1779 C CA . ILE A 1 232 ? -11.676 -44.239 15.456 1.00 35.56 232 ILE A CA 1
ATOM 1780 C C . ILE A 1 232 ? -11.547 -44.242 16.979 1.00 35.56 232 ILE A C 1
ATOM 1782 O O . ILE A 1 232 ? -10.480 -43.801 17.460 1.00 35.56 232 ILE A O 1
#

Sequence (232 aa):
MSSSDVICEMIHDGHGPRWERGGICVACVVEMMDRSDVSAVRKRAALVAVMRVAAVRELLYCEEERRINFISSLLRTLFNAVDSSLLDQTVQVLLQMTLDVPNQGLLLFILDQIHSRWTDVSGLKASLSSLTFLGKLLDAHPALSQTLTSSRPRVLECVCAALLLSDEEVKAAVCYVLLRIWSSAAAIQMLPDTLRQRMCVLLLHTLSNTHTTALTVNCLGETPCAHHYMGI

Foldseek 3Di:
DDPLCVLQVPPCPPADPLQDFPSARPLSLLVLLPDPPRDLVSNLVNLVVCVVRVVLLVLVVDDPVSVLSSLLSLVVCLFDPPDPSSLVSSLVSLLVNCQSDVDPVSLVSNVVSLLCQQPDPPHDQCDLSNLLSLLVSCVSPVVVLQVCLQPPVVSLVSLLVQLVDHDPSSVLSSLSNVVSSVVDPNSLVSHDPVSNVSSVVSNVVSVVPDPDCCSVCVSVVNDPPPPPPDDD

InterPro domains:
  IPR016024 Armadillo-type fold [SSF48371] (21-209)
  IPR052133 Immune Signaling and Apoptosis Regulator [PTHR12044] (7-221)
  IPR060507 Meiosis inhibitor protein 1, N-terminal domain [PF28582] (24-221)

Radius of gyration: 19.93 Å; chains: 1; bounding box: 40×60×56 Å

Organism: Culter alburnus (NCBI:txid194366)

pLDDT: mean 79.65, std 16.53, range [28.97, 95.38]